Protein AF-A0A936UFZ7-F1 (afdb_monomer)

Secondary structure (DSSP, 8-state):
--HHHHHHHHHHHHHHHHHHHHHHHHHTTSS----SS-GGGHHHHHHHHHHHHHHHHHTT--HHHHHHHHHHHHHHHHHHHHHHHTHHHHHHHIIIIIHHHHHHHTHHHHHHHHHHHHHHHHHHHHHHHH-GGGGGGTS-HHHHHHHHHHHGGGSS-TT-----HHHHHHHHHHHHGGGS----------------S---

Nearest PDB structures (foldseek):
  3i2w-assembly1_B  TM=3.217E-01  e=2.040E-01  Drosophila melanogaster
  2v0o-assembly2_C  TM=3.393E-01  e=5.271E-01  Homo sapiens

Structure (mmCIF, N/CA/C/O backbone):
data_AF-A0A936UFZ7-F1
#
_entry.id   AF-A0A936UFZ7-F1
#
loop_
_atom_site.group_PDB
_atom_site.id
_atom_site.type_symbol
_atom_site.label_atom_id
_atom_site.label_alt_id
_atom_site.label_comp_id
_atom_site.label_asym_id
_atom_site.label_entity_id
_atom_site.label_seq_id
_atom_site.pdbx_PDB_ins_code
_atom_site.Cartn_x
_atom_site.Cartn_y
_atom_site.Cartn_z
_atom_site.occupancy
_atom_site.B_iso_or_equiv
_atom_site.auth_seq_id
_atom_site.auth_comp_id
_atom_site.auth_asym_id
_atom_site.auth_atom_id
_atom_site.pdbx_PDB_model_num
ATOM 1 N N . MET A 1 1 ? -31.857 -0.307 34.742 1.00 54.44 1 MET A N 1
ATOM 2 C CA . MET A 1 1 ? -31.674 -1.537 33.941 1.00 54.44 1 MET A CA 1
ATOM 3 C C . MET A 1 1 ? -31.090 -1.209 32.571 1.00 54.44 1 MET A C 1
ATOM 5 O O . MET A 1 1 ? -31.851 -1.054 31.628 1.00 54.44 1 MET A O 1
ATOM 9 N N . LYS A 1 2 ? -29.778 -0.996 32.426 1.00 72.50 2 LYS A N 1
ATOM 10 C CA . LYS A 1 2 ? -29.236 -0.643 31.095 1.00 72.50 2 LYS A CA 1
ATOM 11 C C . LYS A 1 2 ? -27.971 -1.411 30.720 1.00 72.50 2 LYS A C 1
ATOM 13 O O . LYS A 1 2 ? -27.871 -1.817 29.571 1.00 72.50 2 LYS A O 1
ATOM 18 N N . GLN A 1 3 ? -27.060 -1.654 31.665 1.00 82.19 3 GLN A N 1
ATOM 19 C CA . GLN A 1 3 ? -25.761 -2.249 31.341 1.00 82.19 3 GLN A CA 1
ATOM 20 C C . GLN A 1 3 ? -25.832 -3.762 31.066 1.00 82.19 3 GLN A C 1
ATOM 22 O O . GLN A 1 3 ? -25.451 -4.177 29.981 1.00 82.19 3 GLN A O 1
ATOM 27 N N . GLU A 1 4 ? -26.392 -4.576 31.967 1.00 85.69 4 GLU A N 1
ATOM 28 C CA . GLU A 1 4 ? -26.467 -6.041 31.767 1.00 85.69 4 GLU A CA 1
ATOM 29 C C . GLU A 1 4 ? -27.238 -6.427 30.497 1.00 85.69 4 GLU A C 1
ATOM 31 O O . GLU A 1 4 ? -26.838 -7.317 29.750 1.00 85.69 4 GLU A O 1
ATOM 36 N N . HIS A 1 5 ? -28.323 -5.708 30.196 1.00 88.94 5 HIS A N 1
ATOM 37 C CA . HIS A 1 5 ? -29.078 -5.919 28.963 1.00 88.94 5 HIS A CA 1
ATOM 38 C C . HIS A 1 5 ? -28.242 -5.580 27.718 1.00 88.94 5 HIS A C 1
ATOM 40 O O . HIS A 1 5 ? -28.238 -6.340 26.755 1.00 88.94 5 HIS A O 1
ATOM 46 N N . PHE A 1 6 ? -27.494 -4.473 27.752 1.00 88.56 6 PHE A N 1
ATOM 47 C CA . PHE A 1 6 ? -26.579 -4.084 26.677 1.00 88.56 6 PHE A CA 1
ATOM 48 C C . PHE A 1 6 ? -25.469 -5.121 26.461 1.00 88.56 6 PHE A C 1
ATOM 50 O O . PHE A 1 6 ? -25.173 -5.476 25.321 1.00 88.56 6 PHE A O 1
ATOM 57 N N . GLU A 1 7 ? -24.896 -5.645 27.545 1.00 90.25 7 GLU A N 1
ATOM 58 C CA . GLU A 1 7 ? -23.899 -6.715 27.490 1.00 90.25 7 GLU A CA 1
ATOM 59 C C . GLU A 1 7 ? -24.492 -7.987 26.886 1.00 90.25 7 GLU A C 1
ATOM 61 O O . GLU A 1 7 ? -23.926 -8.532 25.946 1.00 90.25 7 GLU A O 1
ATOM 66 N N . THR A 1 8 ? -25.675 -8.412 27.334 1.00 91.06 8 THR A N 1
ATOM 67 C CA . THR A 1 8 ? -26.332 -9.626 26.819 1.00 91.06 8 THR A CA 1
ATOM 68 C C . THR A 1 8 ? -26.632 -9.520 25.320 1.00 91.06 8 THR A C 1
ATOM 70 O O . THR A 1 8 ? -26.407 -10.469 24.570 1.00 91.06 8 THR A O 1
ATOM 73 N N . LEU A 1 9 ? -27.093 -8.351 24.859 1.00 91.50 9 LEU A N 1
ATOM 74 C CA . LEU A 1 9 ? -27.405 -8.105 23.448 1.00 91.50 9 LEU A CA 1
ATOM 75 C C . LEU A 1 9 ? -26.168 -8.119 22.539 1.00 91.50 9 LEU A C 1
ATOM 77 O O . LEU A 1 9 ? -26.261 -8.527 21.381 1.00 91.50 9 LEU A O 1
ATOM 81 N N . HIS A 1 10 ? -25.021 -7.641 23.026 1.00 92.12 10 HIS A N 1
ATOM 82 C CA . HIS A 1 10 ? -23.832 -7.438 22.195 1.00 92.12 10 HIS A CA 1
ATOM 83 C C . HIS A 1 10 ? -22.704 -8.446 22.438 1.00 92.12 10 HIS A C 1
ATOM 85 O O . HIS A 1 10 ? -21.833 -8.571 21.573 1.00 92.12 10 HIS A O 1
ATOM 91 N N . ALA A 1 11 ? -22.748 -9.230 23.518 1.00 89.81 11 ALA A N 1
ATOM 92 C CA . ALA A 1 11 ? -21.726 -10.218 23.870 1.00 89.81 11 ALA A CA 1
ATOM 93 C C . ALA A 1 11 ? -21.421 -11.195 22.726 1.00 89.81 11 ALA A C 1
ATOM 95 O O . ALA A 1 11 ? -20.255 -11.414 22.400 1.00 89.81 11 ALA A O 1
ATOM 96 N N . ALA A 1 12 ? -22.449 -11.714 22.045 1.00 90.75 12 ALA A N 1
ATOM 97 C CA . ALA A 1 12 ? -22.262 -12.619 20.909 1.00 90.75 12 ALA A CA 1
ATOM 98 C C . ALA A 1 12 ? -21.485 -11.956 19.753 1.00 90.75 12 ALA A C 1
ATOM 100 O O . ALA A 1 12 ? -20.643 -12.586 19.111 1.00 90.75 12 ALA A O 1
ATOM 101 N N . SER A 1 13 ? -21.731 -10.664 19.506 1.00 90.88 13 SER A N 1
ATOM 102 C CA . SER A 1 13 ? -21.034 -9.909 18.460 1.00 90.88 13 SER A CA 1
ATOM 103 C C . SER A 1 13 ? -19.571 -9.635 18.815 1.00 90.88 13 SER A C 1
ATOM 105 O O . SER A 1 13 ? -18.705 -9.753 17.946 1.00 90.88 13 SER A O 1
ATOM 107 N N . TRP A 1 14 ? -19.286 -9.339 20.088 1.00 93.94 14 TRP A N 1
ATOM 108 C CA . TRP A 1 14 ? -17.924 -9.149 20.590 1.00 93.94 14 TRP A CA 1
ATOM 109 C C . TRP A 1 14 ? -17.137 -10.452 20.519 1.00 93.94 14 TRP A C 1
ATOM 111 O O . TRP A 1 14 ? -16.042 -10.469 19.967 1.00 93.94 14 TRP A O 1
ATOM 121 N N . GLN A 1 15 ? -17.733 -11.561 20.957 1.00 91.62 15 GLN A N 1
ATOM 122 C CA . GLN A 1 15 ? -17.093 -12.872 20.934 1.00 91.62 15 GLN A CA 1
ATOM 123 C C . GLN A 1 15 ? -16.773 -13.337 19.506 1.00 91.62 15 GLN A C 1
ATOM 125 O O . GLN A 1 15 ? -15.674 -13.831 19.252 1.00 91.62 15 GLN A O 1
ATOM 130 N N . ALA A 1 16 ? -17.686 -13.135 18.548 1.00 90.44 16 ALA A N 1
ATOM 131 C CA . ALA A 1 16 ? -17.418 -13.430 17.139 1.00 90.44 16 ALA A CA 1
ATOM 132 C C . ALA A 1 16 ? -16.247 -12.593 16.592 1.00 90.44 16 ALA A C 1
ATOM 134 O O . ALA A 1 16 ? -15.407 -13.104 15.847 1.00 90.44 16 ALA A O 1
ATOM 135 N N . PHE A 1 17 ? -16.160 -11.315 16.978 1.00 92.19 17 PHE A N 1
ATOM 136 C CA . PHE A 1 17 ? -15.057 -10.438 16.588 1.00 92.19 17 PHE A CA 1
ATOM 137 C C . PHE A 1 17 ? -13.724 -10.869 17.215 1.00 92.19 17 PHE A C 1
ATOM 139 O O . PHE A 1 17 ? -12.725 -10.961 16.506 1.00 92.19 17 PHE A O 1
ATOM 146 N N . GLU A 1 18 ? -13.698 -11.221 18.503 1.00 91.62 18 GLU A N 1
ATOM 147 C CA . GLU A 1 18 ? -12.497 -11.752 19.163 1.00 91.62 18 GLU A CA 1
ATOM 148 C C . GLU A 1 18 ? -12.013 -13.056 18.525 1.00 91.62 18 GLU A C 1
ATOM 150 O O . GLU A 1 18 ? -10.817 -13.225 18.283 1.00 91.62 18 GLU A O 1
ATOM 155 N N . GLN A 1 19 ? -12.932 -13.968 18.195 1.00 90.00 19 GLN A N 1
ATOM 156 C CA . GLN A 1 19 ? -12.601 -15.209 17.492 1.00 90.00 19 GLN A CA 1
ATOM 157 C C . GLN A 1 19 ? -12.001 -14.930 16.111 1.00 90.00 19 GLN A C 1
ATOM 159 O O . GLN A 1 19 ? -11.022 -15.575 15.726 1.00 90.00 19 GLN A O 1
ATOM 164 N N . TYR A 1 20 ? -12.532 -13.942 15.385 1.00 89.75 20 TYR A N 1
ATOM 165 C CA . TYR A 1 20 ? -11.963 -13.511 14.111 1.00 89.75 20 TYR A CA 1
ATOM 166 C C . TYR A 1 20 ? -10.529 -12.998 14.289 1.00 89.75 20 TYR A C 1
ATOM 168 O O . TYR A 1 20 ? -9.621 -13.477 13.605 1.00 89.75 20 TYR A O 1
ATOM 176 N N . LEU A 1 21 ? -10.293 -12.103 15.253 1.00 88.12 21 LEU A N 1
ATOM 177 C CA . LEU A 1 21 ? -8.956 -11.579 15.554 1.00 88.12 21 LEU A CA 1
ATOM 178 C C . LEU A 1 21 ? -7.974 -12.690 15.966 1.00 88.12 21 LEU A C 1
ATOM 180 O O . LEU A 1 21 ? -6.827 -12.714 15.515 1.00 88.12 21 LEU A O 1
ATOM 184 N N . ALA A 1 22 ? -8.427 -13.655 16.770 1.00 86.81 22 ALA A N 1
ATOM 185 C CA . ALA A 1 22 ? -7.627 -14.811 17.162 1.00 86.81 22 ALA A CA 1
ATOM 186 C C . ALA A 1 22 ? -7.303 -15.728 15.968 1.00 86.81 22 ALA A C 1
ATOM 188 O O . ALA A 1 22 ? -6.203 -16.286 15.897 1.00 86.81 22 ALA A O 1
ATOM 189 N N . SER A 1 23 ? -8.236 -15.879 15.022 1.00 82.38 23 SER A N 1
ATOM 190 C CA . SER A 1 23 ? -8.027 -16.661 13.800 1.00 82.38 23 SER A CA 1
ATOM 191 C C . SER A 1 23 ? -7.008 -16.005 12.862 1.00 82.38 23 SER A C 1
ATOM 193 O O . SER A 1 23 ? -6.122 -16.706 12.375 1.00 82.38 23 SER A O 1
ATOM 195 N N . ASP A 1 24 ? -7.035 -14.676 12.699 1.00 77.94 24 ASP A N 1
ATOM 196 C CA . ASP A 1 24 ? -6.043 -13.922 11.913 1.00 77.94 24 ASP A CA 1
ATOM 197 C C . ASP A 1 24 ? -4.632 -14.061 12.510 1.00 77.94 24 ASP A C 1
ATOM 199 O O . ASP A 1 24 ? -3.666 -14.366 11.804 1.00 77.94 24 ASP A O 1
ATOM 203 N N . ALA A 1 25 ? -4.512 -13.954 13.838 1.00 72.56 25 ALA A N 1
ATOM 204 C CA . ALA A 1 25 ? -3.243 -14.152 14.533 1.00 72.56 25 ALA A CA 1
ATOM 205 C C . ALA A 1 25 ? -2.689 -15.587 14.377 1.00 72.56 25 ALA A C 1
ATOM 207 O O . ALA A 1 25 ? -1.469 -15.775 14.308 1.00 72.56 25 ALA A O 1
ATOM 208 N N . ARG A 1 26 ? -3.566 -16.604 14.309 1.00 63.75 26 ARG A N 1
ATOM 209 C CA . ARG A 1 26 ? -3.195 -18.026 14.147 1.00 63.75 26 ARG A CA 1
ATOM 210 C C . ARG A 1 26 ? -2.931 -18.437 12.702 1.00 63.75 26 ARG A C 1
ATOM 212 O O . ARG A 1 26 ? -2.027 -19.243 12.494 1.00 63.75 26 ARG A O 1
ATOM 219 N N . GLN A 1 27 ? -3.630 -17.869 11.716 1.00 60.03 27 GLN A N 1
ATOM 220 C CA . GLN A 1 27 ? -3.346 -18.097 10.289 1.00 60.03 27 GLN A CA 1
ATOM 221 C C . GLN A 1 27 ? -1.884 -17.777 9.938 1.00 60.03 27 GLN A C 1
ATOM 223 O O . GLN A 1 27 ? -1.309 -18.393 9.044 1.00 60.03 27 GLN A O 1
ATOM 228 N N . ARG A 1 28 ? -1.243 -16.884 10.705 1.00 58.03 28 ARG A N 1
ATOM 229 C CA . ARG A 1 28 ? 0.195 -16.589 10.623 1.00 58.03 28 ARG A CA 1
ATOM 230 C C . ARG A 1 28 ? 1.106 -17.784 10.949 1.00 58.03 28 ARG A C 1
ATOM 232 O O . ARG A 1 28 ? 2.251 -17.793 10.515 1.00 58.03 28 ARG A O 1
ATOM 239 N N . LYS A 1 29 ? 0.640 -18.754 11.743 1.00 59.88 29 LYS A N 1
ATOM 240 C CA . LYS A 1 29 ? 1.432 -19.903 12.223 1.00 59.88 29 LYS A CA 1
ATOM 241 C C . LYS A 1 29 ? 1.003 -21.234 11.609 1.00 59.88 29 LYS A C 1
ATOM 243 O O . LYS A 1 29 ? 1.852 -22.098 11.422 1.00 59.88 29 LYS A O 1
ATOM 248 N N . THR A 1 30 ? -0.275 -21.413 11.285 1.00 56.28 30 THR A N 1
ATOM 249 C CA . THR A 1 30 ? -0.790 -22.658 10.701 1.00 56.28 30 THR A CA 1
ATOM 250 C C . THR A 1 30 ? -1.899 -22.390 9.687 1.00 56.28 30 THR A C 1
ATOM 252 O O . THR A 1 30 ? -2.742 -21.505 9.837 1.00 56.28 30 THR A O 1
ATOM 255 N N . ARG A 1 31 ? -1.902 -23.181 8.613 1.00 54.16 31 ARG A N 1
ATOM 256 C CA . ARG A 1 31 ? -2.827 -23.051 7.486 1.00 54.16 31 ARG A CA 1
ATOM 257 C C . ARG A 1 31 ? -4.154 -23.744 7.814 1.00 54.16 31 ARG A C 1
ATOM 259 O O . ARG A 1 31 ? -4.341 -24.885 7.409 1.00 54.16 31 ARG A O 1
ATOM 266 N N . LYS A 1 32 ? -5.025 -23.034 8.547 1.00 58.16 32 LYS A N 1
ATOM 267 C CA . LYS A 1 32 ? -6.506 -23.144 8.659 1.00 58.16 32 LYS A CA 1
ATOM 268 C C . LYS A 1 32 ? -6.955 -22.969 10.112 1.00 58.16 32 LYS A C 1
ATOM 270 O O . LYS A 1 32 ? -6.657 -23.801 10.965 1.00 58.16 32 LYS A O 1
ATOM 275 N N . PRO A 1 33 ? -7.674 -21.873 10.378 1.00 57.94 33 PRO A N 1
ATOM 276 C CA . PRO A 1 33 ? -9.109 -21.997 10.651 1.00 57.94 33 PRO A CA 1
ATOM 277 C C . PRO A 1 33 ? -9.952 -21.145 9.691 1.00 57.94 33 PRO A C 1
ATOM 279 O O . PRO A 1 33 ? -9.483 -20.127 9.173 1.00 57.94 33 PRO A O 1
ATOM 282 N N . GLU A 1 34 ? -11.191 -21.577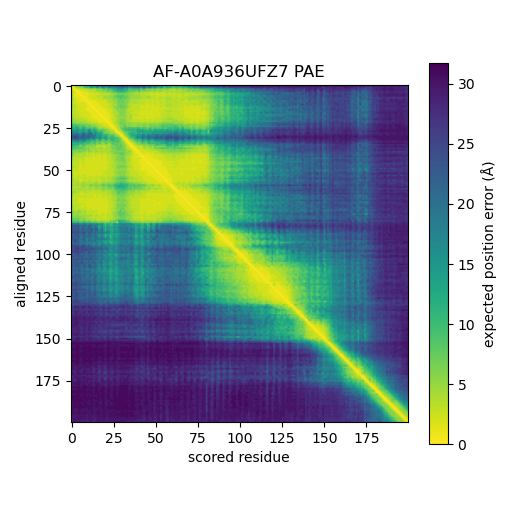 9.462 1.00 67.19 34 GLU A N 1
ATOM 283 C CA . GLU A 1 34 ? -12.216 -20.794 8.770 1.00 67.19 34 GLU A CA 1
ATOM 284 C C . GLU A 1 34 ? -12.676 -19.646 9.686 1.00 67.19 34 GLU A C 1
ATOM 286 O O . GLU A 1 34 ? -12.907 -19.881 10.877 1.00 67.19 34 GLU A O 1
ATOM 291 N N . PRO A 1 35 ? -12.723 -18.397 9.192 1.00 73.44 35 PRO A N 1
ATOM 292 C CA . PRO A 1 35 ? -13.111 -17.266 10.019 1.00 73.44 35 PRO A CA 1
ATOM 293 C C . PRO A 1 35 ? -14.610 -17.337 10.367 1.00 73.44 35 PRO A C 1
ATOM 295 O O . PRO A 1 35 ? -15.408 -17.773 9.540 1.00 73.44 35 PRO A O 1
ATOM 298 N N . PRO A 1 36 ? -15.021 -16.857 11.555 1.00 78.94 36 PRO A N 1
ATOM 299 C CA . PRO A 1 36 ? -16.417 -16.903 12.008 1.00 78.94 36 PRO A CA 1
ATOM 300 C C . PRO A 1 36 ? -17.373 -16.030 11.174 1.00 78.94 36 PRO A C 1
ATOM 302 O O . PRO A 1 36 ? -18.587 -16.172 11.281 1.00 78.94 36 PRO A O 1
ATOM 305 N N . PHE A 1 37 ? -16.843 -15.113 10.361 1.00 83.81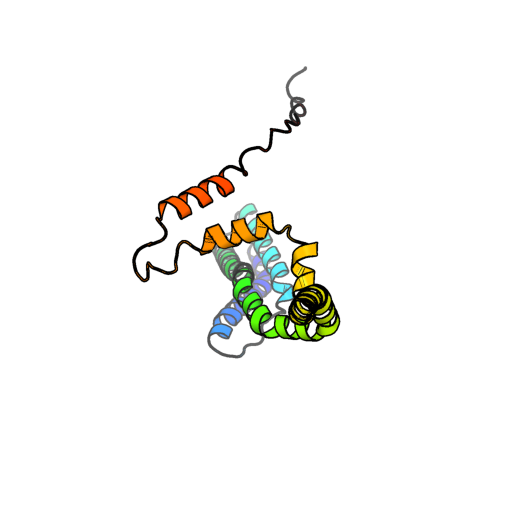 37 PHE A N 1
ATOM 306 C CA . PHE A 1 37 ? -17.594 -14.315 9.393 1.00 83.81 37 PHE A CA 1
ATOM 307 C C . PHE A 1 37 ? -16.697 -13.915 8.211 1.00 83.81 37 PHE A C 1
ATOM 309 O O . PHE A 1 37 ? -15.466 -13.980 8.288 1.00 83.81 37 PHE A O 1
ATOM 316 N N . ALA A 1 38 ? -17.309 -13.481 7.107 1.00 83.25 38 ALA A N 1
ATOM 317 C CA . ALA A 1 38 ? -16.591 -13.094 5.896 1.00 83.25 38 ALA A CA 1
ATOM 318 C C . ALA A 1 38 ? -15.726 -11.837 6.108 1.00 83.25 38 ALA A C 1
ATOM 320 O O . ALA A 1 38 ? -16.167 -10.857 6.707 1.00 83.25 38 ALA A O 1
ATOM 321 N N . ALA A 1 39 ? -14.522 -11.801 5.524 1.00 82.75 39 ALA A N 1
ATOM 322 C CA . ALA A 1 39 ? -13.603 -10.659 5.642 1.00 82.75 39 ALA A CA 1
ATOM 323 C C . ALA A 1 39 ? -14.211 -9.315 5.173 1.00 82.75 39 ALA A C 1
ATOM 325 O O . ALA A 1 39 ? -13.800 -8.253 5.637 1.00 82.75 39 ALA A O 1
ATOM 326 N N . ALA A 1 40 ? -15.214 -9.349 4.288 1.00 84.88 40 ALA A N 1
ATOM 327 C CA . ALA A 1 40 ? -15.942 -8.165 3.827 1.00 84.88 40 ALA A CA 1
ATOM 328 C C . ALA A 1 40 ? -16.822 -7.517 4.917 1.00 84.88 40 ALA A C 1
ATOM 330 O O . ALA A 1 40 ? -17.049 -6.309 4.880 1.00 84.88 40 ALA A O 1
ATOM 331 N N . GLU A 1 41 ? -17.288 -8.287 5.904 1.00 87.06 41 GLU A N 1
ATOM 332 C CA . GLU A 1 41 ? -18.117 -7.784 7.010 1.00 87.06 41 GLU A CA 1
ATOM 333 C C . GLU A 1 41 ? -17.289 -7.128 8.123 1.00 87.06 41 GLU A C 1
ATOM 335 O O . GLU A 1 41 ? -17.830 -6.407 8.967 1.00 87.06 41 GLU A O 1
ATOM 340 N N . PHE A 1 42 ? -15.970 -7.343 8.129 1.00 89.62 42 PHE A N 1
ATOM 341 C CA . PHE A 1 42 ? -15.076 -6.855 9.178 1.00 89.62 42 PHE A CA 1
ATOM 342 C C . PHE A 1 42 ? -15.176 -5.334 9.416 1.00 89.62 42 PHE A C 1
ATOM 344 O O . PHE A 1 42 ? -15.374 -4.936 10.568 1.00 89.62 42 PHE A O 1
ATOM 351 N N . PRO A 1 43 ? -15.137 -4.454 8.388 1.00 90.56 43 PRO A N 1
ATOM 352 C CA . PRO A 1 43 ? -15.225 -3.008 8.603 1.00 90.56 43 PRO A CA 1
ATOM 353 C C . PRO A 1 43 ? -16.579 -2.561 9.166 1.00 90.56 43 PRO A C 1
ATOM 355 O O . PRO A 1 43 ? -16.643 -1.579 9.903 1.00 90.56 43 PRO A O 1
ATOM 358 N N . GLN A 1 44 ? -17.667 -3.259 8.823 1.00 91.94 44 GLN A N 1
ATOM 359 C CA . GLN A 1 44 ? -19.004 -2.942 9.333 1.00 91.94 44 GLN A CA 1
ATOM 360 C C . GLN A 1 44 ? -19.106 -3.279 10.824 1.00 91.94 44 GLN A C 1
ATOM 362 O O . GLN A 1 44 ? -19.504 -2.429 11.620 1.00 91.94 44 GLN A O 1
ATOM 367 N N . ARG A 1 45 ? -18.661 -4.481 11.216 1.00 91.69 45 ARG A N 1
ATOM 368 C CA . ARG A 1 45 ? -18.636 -4.928 12.618 1.00 91.69 45 ARG A CA 1
ATOM 369 C C . ARG A 1 45 ? -17.712 -4.063 13.477 1.00 91.69 45 ARG A C 1
ATOM 371 O O . ARG A 1 45 ? -18.098 -3.665 14.570 1.00 91.69 45 ARG A O 1
ATOM 378 N N . TYR A 1 46 ? -16.545 -3.687 12.952 1.00 93.81 46 TYR A N 1
ATOM 379 C CA . TYR A 1 46 ? -15.626 -2.765 13.624 1.00 93.81 46 TYR A CA 1
ATOM 380 C C . TYR A 1 46 ? -16.282 -1.407 13.930 1.00 93.81 46 TYR A C 1
ATOM 382 O O . TYR A 1 46 ? -16.218 -0.930 15.062 1.00 93.81 46 TYR A O 1
ATOM 390 N N . ARG A 1 47 ? -16.986 -0.804 12.957 1.00 93.31 47 ARG A N 1
ATOM 391 C CA . ARG A 1 47 ? -17.714 0.461 13.175 1.00 93.31 47 ARG A CA 1
ATOM 392 C C . ARG A 1 47 ? -18.799 0.331 14.244 1.00 93.31 47 ARG A C 1
ATOM 394 O O . ARG A 1 47 ? -18.935 1.243 15.056 1.00 93.31 47 ARG A O 1
ATOM 401 N N . ALA A 1 48 ? -19.530 -0.784 14.271 1.00 94.00 48 ALA A N 1
ATOM 402 C CA . ALA A 1 48 ? -20.545 -1.039 15.293 1.00 94.00 48 ALA A CA 1
ATOM 403 C C . ALA A 1 48 ? -19.936 -1.088 16.708 1.00 94.00 48 ALA A C 1
ATOM 405 O O . ALA A 1 48 ? -20.485 -0.501 17.637 1.00 94.00 48 ALA A O 1
ATOM 406 N N . ILE A 1 49 ? -18.758 -1.697 16.867 1.00 93.88 49 ILE A N 1
ATOM 407 C CA . ILE A 1 49 ? -18.047 -1.747 18.154 1.00 93.88 49 ILE A CA 1
ATOM 408 C C . ILE A 1 49 ? -17.552 -0.353 18.568 1.00 93.88 49 ILE A C 1
ATOM 410 O O . ILE A 1 49 ? -17.674 0.024 19.733 1.00 93.88 49 ILE A O 1
ATOM 414 N N . CYS A 1 50 ? -17.057 0.463 17.629 1.00 94.31 50 CYS A N 1
ATOM 415 C CA . CYS A 1 50 ? -16.707 1.857 17.921 1.00 94.31 50 CYS A CA 1
ATOM 416 C C . CYS A 1 50 ? -17.925 2.674 18.386 1.00 94.31 50 CYS A C 1
ATOM 418 O O . CYS A 1 50 ? -17.810 3.464 19.322 1.00 94.31 50 CYS A O 1
ATOM 420 N N . GLN A 1 51 ? -19.093 2.463 17.770 1.00 95.06 51 GLN A N 1
ATOM 421 C CA . GLN A 1 51 ? -20.347 3.091 18.198 1.00 95.06 51 GLN A CA 1
ATOM 422 C C . GLN A 1 51 ? -20.749 2.633 19.606 1.00 95.06 51 GLN A C 1
ATOM 424 O O . GLN A 1 51 ? -21.100 3.460 20.442 1.00 95.06 51 GLN A O 1
ATOM 429 N N . GLN A 1 52 ? -20.639 1.337 19.904 1.00 93.88 52 GLN A N 1
ATOM 430 C CA . GLN A 1 52 ? -20.908 0.781 21.234 1.00 93.88 52 GLN A CA 1
ATOM 431 C C . GLN A 1 52 ? -19.960 1.332 22.304 1.00 93.88 52 GLN A C 1
ATOM 433 O O . GLN A 1 52 ? -20.408 1.635 23.406 1.00 93.88 52 GLN A O 1
ATOM 438 N N . LEU A 1 53 ? -18.675 1.518 21.985 1.00 94.69 53 LEU A N 1
ATOM 439 C CA . LEU A 1 53 ? -17.708 2.148 22.885 1.00 94.69 53 LEU A CA 1
ATOM 440 C C . LEU A 1 53 ? -18.072 3.611 23.169 1.00 94.69 53 LEU A C 1
ATOM 442 O O . LEU A 1 53 ? -18.000 4.045 24.317 1.00 94.69 53 LEU A O 1
ATOM 446 N N . ALA A 1 54 ? -18.474 4.366 22.142 1.00 94.12 54 ALA A N 1
ATOM 447 C CA . ALA A 1 54 ? -18.928 5.744 22.308 1.00 94.12 54 ALA A CA 1
ATOM 448 C C . ALA A 1 54 ? -20.187 5.815 23.189 1.00 94.12 54 ALA A C 1
ATOM 450 O O . ALA A 1 54 ? -20.223 6.599 24.132 1.00 94.12 54 ALA A O 1
ATOM 451 N N . LEU A 1 55 ? -21.166 4.935 22.950 1.00 93.12 55 LEU A N 1
ATOM 452 C CA . LEU A 1 55 ? -22.383 4.834 23.764 1.00 93.12 55 LEU A CA 1
ATOM 453 C C . LEU A 1 55 ? -22.101 4.412 25.212 1.00 93.12 55 LEU A C 1
ATOM 455 O O . LEU A 1 55 ? -22.757 4.905 26.125 1.00 93.12 55 LEU A O 1
ATOM 459 N N . ALA A 1 56 ? -21.150 3.501 25.432 1.00 91.69 56 ALA A N 1
ATOM 460 C CA . ALA A 1 56 ? -20.773 3.057 26.771 1.00 91.69 56 ALA A CA 1
ATOM 461 C C . ALA A 1 56 ? -20.085 4.167 27.578 1.00 91.69 56 ALA A C 1
ATOM 463 O O . ALA A 1 56 ? -20.296 4.255 28.785 1.00 91.69 56 ALA A O 1
ATOM 464 N N . ARG A 1 57 ? -19.298 5.021 26.909 1.00 91.81 57 ARG A N 1
ATOM 465 C CA . ARG A 1 57 ? -18.658 6.199 27.514 1.00 91.81 57 ARG A CA 1
ATOM 466 C C . ARG A 1 57 ? -19.659 7.310 27.816 1.00 91.81 57 ARG A C 1
ATOM 468 O O . ARG A 1 57 ? -19.640 7.834 28.914 1.00 91.81 57 ARG A O 1
ATOM 475 N N . ASP A 1 58 ? -20.547 7.625 26.876 1.00 92.75 58 ASP A N 1
ATOM 476 C CA . ASP A 1 58 ? -21.571 8.671 27.043 1.00 92.75 58 ASP A CA 1
ATOM 477 C C . ASP A 1 58 ? -22.555 8.365 28.186 1.00 92.75 58 ASP A C 1
ATOM 479 O O . ASP A 1 58 ? -23.088 9.259 28.834 1.00 92.75 58 ASP A O 1
ATOM 483 N N . ARG A 1 59 ? -22.789 7.076 28.458 1.00 90.31 59 ARG A N 1
ATOM 484 C CA . ARG A 1 59 ? -23.678 6.612 29.532 1.00 90.31 59 ARG A CA 1
ATOM 485 C C . ARG A 1 59 ? -22.967 6.286 30.844 1.00 90.31 59 ARG A C 1
ATOM 487 O O . ARG A 1 59 ? -23.627 5.735 31.725 1.00 90.31 59 ARG A O 1
ATOM 494 N N . ASP A 1 60 ? -21.665 6.560 30.943 1.00 88.44 60 ASP A N 1
ATOM 495 C CA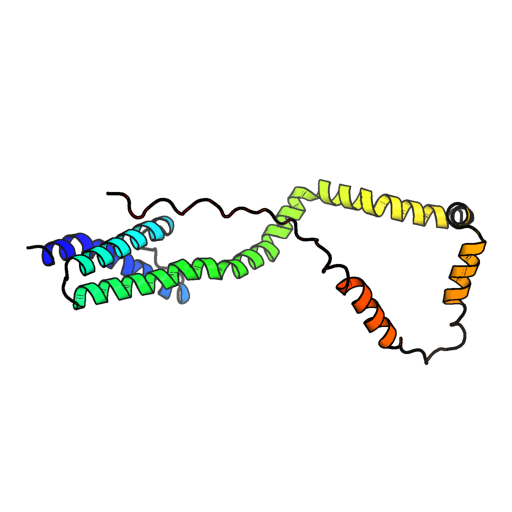 . ASP A 1 60 ? -20.822 6.241 32.103 1.00 88.44 60 ASP A CA 1
ATOM 496 C C . ASP A 1 60 ? -21.028 4.801 32.617 1.00 88.44 60 ASP A C 1
ATOM 498 O O . ASP A 1 60 ? -21.246 4.547 33.804 1.00 88.44 60 ASP A O 1
ATOM 502 N N . TYR A 1 61 ? -20.998 3.820 31.703 1.00 90.44 61 TYR A N 1
ATOM 503 C CA . TYR A 1 61 ? -20.998 2.406 32.092 1.00 90.44 61 TYR A CA 1
ATOM 504 C C . TYR A 1 61 ? -19.704 2.018 32.816 1.00 90.44 61 TYR A C 1
ATOM 506 O O . TYR A 1 61 ? -18.716 2.753 32.822 1.00 90.44 61 TYR A O 1
ATOM 514 N N . SER A 1 62 ? -19.701 0.828 33.426 1.00 90.81 62 SER A N 1
ATOM 515 C CA . SER A 1 62 ? -18.556 0.348 34.201 1.00 90.81 62 SER A CA 1
ATOM 516 C C . SER A 1 62 ? -17.223 0.450 33.445 1.00 90.81 62 SER A C 1
ATOM 518 O O . SER A 1 62 ? -17.108 0.143 32.252 1.00 90.81 62 SER A O 1
ATOM 520 N N . LEU A 1 63 ? -16.175 0.839 34.174 1.00 90.88 63 LEU A N 1
ATOM 521 C CA . LEU A 1 63 ? -14.836 1.009 33.613 1.00 90.88 63 LEU A CA 1
ATOM 522 C C . LEU A 1 63 ? -14.277 -0.305 33.033 1.00 90.88 63 LEU A C 1
ATOM 524 O O . LEU A 1 63 ? -13.523 -0.284 32.060 1.00 90.88 63 LEU A O 1
ATOM 528 N N . SER A 1 64 ? -14.666 -1.458 33.589 1.00 91.19 64 SER A N 1
ATOM 529 C CA . SER A 1 64 ? -14.289 -2.782 33.077 1.00 91.19 64 SER A CA 1
ATOM 530 C C . SER A 1 64 ? -14.839 -3.032 31.671 1.00 91.19 64 SER A C 1
ATOM 532 O O . SER A 1 64 ? -14.083 -3.471 30.799 1.00 91.19 64 SER A O 1
ATOM 534 N N . LEU A 1 65 ? -16.111 -2.699 31.429 1.00 91.00 65 LEU A N 1
ATOM 535 C CA . LEU A 1 65 ? -16.756 -2.834 30.124 1.00 91.00 65 LEU A CA 1
ATOM 536 C C . LEU A 1 65 ? -16.107 -1.905 29.092 1.00 91.00 65 LEU A C 1
ATOM 538 O O . LEU A 1 65 ? -15.715 -2.350 28.012 1.00 91.00 65 LEU A O 1
ATOM 542 N N . VAL A 1 66 ? -15.921 -0.629 29.443 1.00 93.19 66 VAL A N 1
ATOM 543 C CA . VAL A 1 66 ? -15.281 0.356 28.557 1.00 93.19 66 VAL A CA 1
ATOM 544 C C . VAL A 1 66 ? -13.868 -0.090 28.175 1.00 93.19 66 VAL A C 1
ATOM 546 O O . VAL A 1 66 ? -13.505 -0.038 27.000 1.00 93.19 66 VAL A O 1
ATOM 549 N N . ASN A 1 67 ? -13.082 -0.590 29.132 1.00 93.88 67 ASN A N 1
ATOM 550 C CA . ASN A 1 67 ? -11.736 -1.101 28.871 1.00 93.88 67 ASN A CA 1
ATOM 551 C C . ASN A 1 67 ? -11.734 -2.357 27.991 1.00 93.88 67 ASN A C 1
ATOM 553 O O . ASN A 1 67 ? -10.852 -2.508 27.144 1.00 93.88 67 ASN A O 1
ATOM 557 N N . HIS A 1 68 ? -12.706 -3.255 28.167 1.00 92.69 68 HIS A N 1
ATOM 558 C CA . HIS A 1 68 ? -12.853 -4.429 27.311 1.00 92.69 68 HIS A CA 1
ATOM 559 C C . HIS A 1 68 ? -13.122 -4.026 25.855 1.00 92.69 68 HIS A C 1
ATOM 561 O O . HIS A 1 68 ? -12.336 -4.396 24.980 1.00 92.69 68 HIS A O 1
ATOM 567 N N . LEU A 1 69 ? -14.134 -3.183 25.602 1.00 93.19 69 LEU A N 1
ATOM 568 C CA . LEU A 1 69 ? -14.421 -2.688 24.250 1.00 93.19 69 LEU A CA 1
ATOM 569 C C . LEU A 1 69 ? -13.242 -1.900 23.669 1.00 93.19 69 LEU A C 1
ATOM 571 O O . LEU A 1 69 ? -12.941 -2.026 22.486 1.00 93.19 69 LEU A O 1
ATOM 575 N N . HIS A 1 70 ? -12.541 -1.113 24.487 1.00 94.44 70 HIS A N 1
ATOM 576 C CA . HIS A 1 70 ? -11.384 -0.348 24.031 1.00 94.44 70 HIS A CA 1
ATOM 577 C C . HIS A 1 70 ? -10.250 -1.249 23.517 1.00 94.44 70 HIS A C 1
ATOM 579 O O . HIS A 1 70 ? -9.730 -1.008 22.428 1.00 94.44 70 HIS A O 1
ATOM 585 N N . ARG A 1 71 ? -9.916 -2.332 24.236 1.00 93.62 71 ARG A N 1
ATOM 586 C CA . ARG A 1 71 ? -8.924 -3.327 23.773 1.00 93.62 71 ARG A CA 1
ATOM 587 C C . ARG A 1 71 ? -9.359 -4.019 22.480 1.00 93.62 71 ARG A C 1
ATOM 589 O O . ARG A 1 71 ? -8.535 -4.288 21.604 1.00 93.62 71 ARG A O 1
ATOM 596 N N . LEU A 1 72 ? -10.652 -4.289 22.352 1.00 93.00 72 LEU A N 1
ATOM 597 C CA . LEU A 1 72 ? -11.240 -4.945 21.187 1.00 93.00 72 LEU A CA 1
ATOM 598 C C . LEU A 1 72 ? -11.182 -4.037 19.942 1.00 93.00 72 LEU A C 1
ATOM 600 O O . LEU A 1 72 ? -10.808 -4.481 18.859 1.00 93.00 72 LEU A O 1
ATOM 604 N N . VAL A 1 73 ? -11.432 -2.734 20.108 1.00 94.25 73 VAL A N 1
ATOM 605 C CA . VAL A 1 73 ? -11.229 -1.724 19.054 1.00 94.25 73 VAL A CA 1
ATOM 606 C C . VAL A 1 73 ? -9.752 -1.600 18.684 1.00 94.25 73 VAL A C 1
ATOM 608 O O . VAL A 1 73 ? -9.421 -1.603 17.501 1.00 94.25 73 VAL A O 1
ATOM 611 N N . GLN A 1 74 ? -8.854 -1.525 19.668 1.00 92.06 74 GLN A N 1
ATOM 612 C CA . GLN A 1 74 ? -7.422 -1.356 19.414 1.00 92.06 74 GLN A CA 1
ATOM 613 C C . GLN A 1 74 ? -6.833 -2.540 18.630 1.00 92.06 74 GLN A C 1
ATOM 615 O O . GLN A 1 74 ? -6.155 -2.344 17.627 1.00 92.06 74 GLN A O 1
ATOM 620 N N . SER A 1 75 ? -7.177 -3.770 19.015 1.00 89.38 75 SER A N 1
ATOM 621 C CA . SER A 1 75 ? -6.770 -4.973 18.274 1.00 89.38 75 SER A CA 1
ATOM 622 C C . SER A 1 75 ? -7.389 -5.057 16.871 1.00 89.38 75 SER A C 1
ATOM 624 O O . SER A 1 75 ? -6.733 -5.502 15.929 1.00 89.38 75 SER A O 1
ATOM 626 N N . GLY A 1 76 ? -8.625 -4.578 16.690 1.00 89.88 76 GLY A N 1
ATOM 627 C CA . GLY A 1 76 ? -9.244 -4.442 15.370 1.00 89.88 76 GLY A CA 1
ATOM 628 C C . GLY A 1 76 ? -8.564 -3.401 14.473 1.00 89.88 76 GLY A C 1
ATOM 629 O O . GLY A 1 76 ? -8.456 -3.614 13.262 1.00 89.88 76 GLY A O 1
ATOM 630 N N . HIS A 1 77 ? -8.073 -2.304 15.054 1.00 88.88 77 HIS A N 1
ATOM 631 C CA . HIS A 1 77 ? -7.373 -1.239 14.337 1.00 88.88 77 HIS A CA 1
ATOM 632 C C . HIS A 1 77 ? -6.087 -1.749 13.684 1.00 88.88 77 HIS A C 1
ATOM 634 O O . HIS A 1 77 ? -5.874 -1.513 12.493 1.00 88.88 77 HIS A O 1
ATOM 640 N N . ASP A 1 78 ? -5.290 -2.517 14.431 1.00 84.62 78 ASP A N 1
ATOM 641 C CA . ASP A 1 78 ? -4.060 -3.123 13.921 1.00 84.62 78 ASP A CA 1
ATOM 642 C C . ASP A 1 78 ? -4.343 -4.003 12.698 1.00 84.62 78 ASP A C 1
ATOM 644 O O . ASP A 1 78 ? -3.638 -3.920 11.697 1.00 84.62 78 ASP A O 1
ATOM 648 N N . VAL A 1 79 ? -5.410 -4.807 12.724 1.00 84.44 79 VAL A N 1
ATOM 649 C CA . VAL A 1 79 ? -5.800 -5.659 11.587 1.00 84.44 79 VAL A CA 1
ATOM 650 C C . VAL A 1 79 ? -6.271 -4.827 10.388 1.00 84.44 79 VAL A C 1
ATOM 652 O O . VAL A 1 79 ? -5.862 -5.102 9.255 1.00 84.44 79 VAL A O 1
ATOM 655 N N . LEU A 1 80 ? -7.088 -3.792 10.619 1.00 83.69 80 LEU A N 1
ATOM 656 C CA . LEU A 1 80 ? -7.624 -2.936 9.556 1.00 83.69 80 LEU A CA 1
ATOM 657 C C . LEU A 1 80 ? -6.512 -2.166 8.831 1.00 83.69 80 LEU A C 1
ATOM 659 O O . LEU A 1 80 ? -6.474 -2.140 7.600 1.00 83.69 80 LEU A O 1
ATOM 663 N N . TYR A 1 81 ? -5.584 -1.579 9.587 1.00 75.88 81 TYR A N 1
ATOM 664 C CA . TYR A 1 81 ? -4.488 -0.787 9.031 1.00 75.88 81 TYR A CA 1
ATOM 665 C C . TYR A 1 81 ? -3.329 -1.649 8.518 1.00 75.88 81 TYR A C 1
ATOM 667 O O . TYR A 1 81 ? -2.666 -1.277 7.545 1.00 75.88 81 TYR A O 1
ATOM 675 N N . ARG A 1 82 ? -3.133 -2.868 9.040 1.00 68.50 82 ARG A N 1
ATOM 676 C CA . ARG A 1 82 ? -2.175 -3.827 8.458 1.00 68.50 82 ARG A CA 1
ATOM 677 C C . ARG A 1 82 ? -2.540 -4.216 7.023 1.00 68.50 82 ARG A C 1
ATOM 679 O O . ARG A 1 82 ? -1.644 -4.485 6.224 1.00 68.50 82 ARG A O 1
ATOM 686 N N . ALA A 1 83 ? -3.822 -4.194 6.645 1.00 60.09 83 ALA A N 1
ATOM 687 C CA . ALA A 1 83 ? -4.236 -4.444 5.262 1.00 60.09 83 ALA A CA 1
ATOM 688 C C . ALA A 1 83 ? -3.677 -3.404 4.266 1.00 60.09 83 ALA A C 1
ATOM 690 O O . ALA A 1 83 ? -3.423 -3.755 3.109 1.00 60.09 83 ALA A O 1
ATOM 691 N N . GLN A 1 84 ? -3.428 -2.163 4.710 1.00 56.56 84 GLN A N 1
ATOM 692 C CA . GLN A 1 84 ? -2.769 -1.127 3.903 1.00 56.56 84 GLN A CA 1
ATOM 693 C C . GLN A 1 84 ? -1.250 -1.335 3.815 1.00 56.56 84 GLN A C 1
ATOM 695 O O . GLN A 1 84 ? -0.672 -1.114 2.752 1.00 56.56 84 GLN A O 1
ATOM 700 N N . ALA A 1 85 ? -0.612 -1.880 4.857 1.00 57.84 85 ALA A N 1
ATOM 701 C CA . ALA A 1 85 ? 0.808 -2.257 4.818 1.00 57.84 85 ALA A CA 1
ATOM 702 C C . ALA A 1 85 ? 1.112 -3.388 3.807 1.00 57.84 85 ALA A C 1
ATOM 704 O O . ALA A 1 85 ? 2.252 -3.579 3.388 1.00 57.84 85 ALA A O 1
ATOM 705 N N . GLY A 1 86 ? 0.085 -4.113 3.349 1.00 61.78 86 GLY A N 1
ATOM 706 C CA . GLY A 1 86 ? 0.192 -5.115 2.289 1.00 61.78 86 GLY A CA 1
ATOM 707 C C . GLY A 1 86 ? 0.331 -4.550 0.871 1.00 61.78 86 GLY A C 1
ATOM 708 O O . GLY A 1 86 ? 0.506 -5.345 -0.052 1.00 61.78 86 GLY A O 1
ATOM 709 N N . PHE A 1 87 ? 0.254 -3.228 0.661 1.00 64.94 87 PHE A N 1
ATOM 710 C CA . PHE A 1 87 ? 0.375 -2.636 -0.678 1.00 64.94 87 PHE A CA 1
ATOM 711 C C . PHE A 1 87 ? 1.716 -2.981 -1.337 1.00 64.94 87 PHE A C 1
ATOM 713 O O . PHE A 1 87 ? 1.718 -3.403 -2.487 1.00 64.94 87 PHE A O 1
ATOM 720 N N . GLY A 1 88 ? 2.831 -2.927 -0.598 1.00 69.50 88 GLY A N 1
ATOM 721 C CA . GLY A 1 88 ? 4.154 -3.289 -1.122 1.00 69.50 88 GLY A CA 1
ATOM 722 C C . GLY A 1 88 ? 4.247 -4.753 -1.564 1.00 69.50 88 GLY A C 1
ATOM 723 O O . GLY A 1 88 ? 4.696 -5.041 -2.668 1.00 69.50 88 GLY A O 1
ATOM 724 N N . ALA A 1 89 ? 3.733 -5.688 -0.759 1.00 71.56 89 ALA A N 1
ATOM 725 C CA . ALA A 1 89 ? 3.704 -7.107 -1.119 1.00 71.56 89 ALA A CA 1
ATOM 726 C C . ALA A 1 89 ? 2.768 -7.388 -2.309 1.00 71.56 89 ALA A C 1
ATOM 728 O O . ALA A 1 89 ? 3.070 -8.220 -3.163 1.00 71.56 89 ALA A O 1
ATOM 729 N N . ARG A 1 90 ? 1.634 -6.681 -2.393 1.00 71.06 90 ARG A N 1
ATOM 730 C CA . ARG A 1 90 ? 0.672 -6.802 -3.497 1.00 71.06 90 ARG A CA 1
ATOM 731 C C . ARG A 1 90 ? 1.234 -6.204 -4.793 1.00 71.06 90 ARG A C 1
ATOM 733 O O . ARG A 1 90 ? 1.085 -6.825 -5.840 1.00 71.06 90 ARG A O 1
ATOM 740 N N . ALA A 1 91 ? 1.927 -5.070 -4.702 1.00 76.31 91 ALA A N 1
ATOM 741 C CA . ALA A 1 91 ? 2.635 -4.421 -5.801 1.00 76.31 91 ALA A CA 1
ATOM 742 C C . ALA A 1 91 ? 3.808 -5.273 -6.294 1.00 76.31 91 ALA A C 1
ATOM 744 O O . ALA A 1 91 ? 3.933 -5.473 -7.494 1.00 76.31 91 ALA A O 1
ATOM 745 N N . LEU A 1 92 ? 4.602 -5.862 -5.393 1.00 77.62 92 LEU A N 1
ATOM 746 C CA . LEU A 1 92 ? 5.679 -6.784 -5.760 1.00 77.62 92 LEU A CA 1
ATOM 747 C C . LEU A 1 92 ? 5.125 -8.025 -6.467 1.00 77.62 92 LEU A C 1
ATOM 749 O O . LEU A 1 92 ? 5.637 -8.431 -7.504 1.00 77.62 92 LEU A O 1
ATOM 753 N N . ARG A 1 93 ? 4.033 -8.597 -5.949 1.00 79.50 93 ARG A N 1
ATOM 754 C CA . ARG A 1 93 ? 3.365 -9.742 -6.578 1.00 79.50 93 ARG A CA 1
ATOM 755 C C . ARG A 1 93 ? 2.777 -9.380 -7.943 1.00 79.50 93 ARG A C 1
ATOM 757 O O . ARG A 1 93 ? 2.813 -10.199 -8.856 1.00 79.50 93 ARG A O 1
ATOM 764 N N . TYR A 1 94 ? 2.254 -8.166 -8.104 1.00 80.50 94 TYR A N 1
ATOM 765 C CA . TYR A 1 94 ? 1.808 -7.662 -9.401 1.00 80.50 94 TYR A CA 1
ATOM 766 C C . TYR A 1 94 ? 2.991 -7.434 -10.350 1.00 80.50 94 TYR A C 1
ATOM 768 O O . TYR A 1 94 ? 2.933 -7.889 -11.483 1.00 80.50 94 TYR A O 1
ATOM 776 N N . ALA A 1 95 ? 4.096 -6.847 -9.891 1.00 80.25 95 ALA A N 1
ATOM 777 C CA . ALA A 1 95 ? 5.295 -6.638 -10.698 1.00 80.25 95 ALA A CA 1
ATOM 778 C C . ALA A 1 95 ? 5.901 -7.961 -11.195 1.00 80.25 95 ALA A C 1
ATOM 780 O O . ALA A 1 95 ? 6.316 -8.051 -12.347 1.00 80.25 95 ALA A O 1
ATOM 781 N N . THR A 1 96 ? 5.907 -9.011 -10.366 1.00 78.81 96 THR A N 1
ATOM 782 C CA . THR A 1 96 ? 6.467 -10.314 -10.758 1.00 78.81 96 THR A CA 1
ATOM 783 C C . THR A 1 96 ? 5.516 -11.183 -11.580 1.00 78.81 96 THR A C 1
ATOM 785 O O . THR A 1 96 ? 5.991 -11.986 -12.380 1.00 78.81 96 THR A O 1
ATOM 788 N N . SER A 1 97 ? 4.193 -11.052 -11.421 1.00 75.75 97 SER A N 1
ATOM 789 C CA . SER A 1 97 ? 3.225 -11.948 -12.083 1.00 75.75 97 SER A CA 1
ATOM 790 C C . SER A 1 97 ? 2.194 -11.245 -12.970 1.00 75.75 97 SER A C 1
ATOM 792 O O . SER A 1 97 ? 1.969 -11.677 -14.099 1.00 75.75 97 SER A O 1
ATOM 794 N N . GLY A 1 98 ? 1.601 -10.146 -12.504 1.00 75.75 98 GLY A N 1
ATOM 795 C CA . GLY A 1 98 ? 0.564 -9.410 -13.234 1.00 75.75 98 GLY A CA 1
ATOM 796 C C . GLY A 1 98 ? 1.119 -8.587 -14.395 1.00 75.75 98 GLY A C 1
ATOM 797 O O . GLY A 1 98 ? 0.590 -8.642 -15.500 1.00 75.75 98 GLY A O 1
ATOM 798 N N . PHE A 1 99 ? 2.253 -7.916 -14.191 1.00 76.12 99 PHE A N 1
ATOM 799 C CA . PHE A 1 99 ? 2.901 -7.086 -15.204 1.00 76.12 99 PHE A CA 1
ATOM 800 C C . PHE A 1 99 ? 3.275 -7.894 -16.452 1.00 76.12 99 PHE A C 1
ATOM 802 O O . PHE A 1 99 ? 2.964 -7.500 -17.574 1.00 76.12 99 PHE A O 1
ATOM 809 N N . ALA A 1 100 ? 3.871 -9.077 -16.273 1.00 75.81 100 ALA A N 1
ATOM 810 C CA . ALA A 1 100 ? 4.219 -9.951 -17.390 1.00 75.81 100 ALA A CA 1
ATOM 811 C C . ALA A 1 100 ? 2.978 -10.429 -18.166 1.00 75.81 100 ALA A C 1
ATOM 813 O O . ALA A 1 100 ? 3.037 -10.586 -19.386 1.00 75.81 100 ALA A O 1
ATOM 814 N N . GLN A 1 101 ? 1.855 -10.655 -17.481 1.00 80.69 101 GLN A N 1
ATOM 815 C CA . GLN A 1 101 ? 0.599 -11.060 -18.110 1.00 80.69 101 GLN A CA 1
ATOM 816 C C . GLN A 1 101 ? -0.034 -9.909 -18.905 1.00 80.69 101 GLN A C 1
ATOM 818 O O . GLN A 1 101 ? -0.456 -10.118 -20.044 1.00 80.69 101 GLN A O 1
ATOM 823 N N . ASP A 1 102 ? -0.016 -8.692 -18.363 1.00 80.56 102 ASP A N 1
ATOM 824 C CA .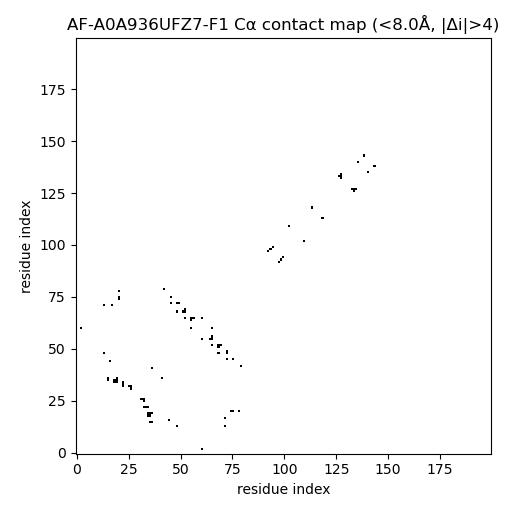 ASP A 1 102 ? -0.559 -7.498 -19.020 1.00 80.56 102 ASP A CA 1
ATOM 825 C C . ASP A 1 102 ? 0.279 -7.065 -20.230 1.00 80.56 102 ASP A C 1
ATOM 827 O O . ASP A 1 102 ? -0.271 -6.745 -21.290 1.00 80.56 102 ASP A O 1
ATOM 831 N N . VAL A 1 103 ? 1.608 -7.167 -20.131 1.00 81.38 103 VAL A N 1
ATOM 832 C CA . VAL A 1 103 ? 2.523 -6.998 -21.271 1.00 81.38 103 VAL A CA 1
ATOM 833 C C . VAL A 1 103 ? 2.222 -8.037 -22.350 1.00 81.38 103 VAL A C 1
ATOM 835 O O . VAL A 1 103 ? 2.182 -7.708 -23.536 1.00 81.38 103 VAL A O 1
ATOM 838 N N . ARG A 1 104 ? 1.957 -9.296 -21.967 1.00 81.38 104 ARG A N 1
ATOM 839 C CA . ARG A 1 104 ? 1.626 -10.355 -22.931 1.00 81.38 104 ARG A CA 1
ATOM 840 C C . ARG A 1 104 ? 0.271 -10.154 -23.607 1.00 81.38 104 ARG A C 1
ATOM 842 O O . ARG A 1 104 ? 0.119 -10.574 -24.752 1.00 81.38 104 ARG A O 1
ATOM 849 N N . ARG A 1 105 ? -0.681 -9.520 -22.926 1.00 86.38 105 ARG A N 1
ATOM 850 C CA . ARG A 1 105 ? -2.011 -9.217 -23.463 1.00 86.38 105 ARG A CA 1
ATOM 851 C C . ARG A 1 105 ? -1.980 -8.084 -24.489 1.00 86.38 105 ARG A C 1
ATOM 853 O O . ARG A 1 105 ? -2.714 -8.143 -25.467 1.00 86.38 105 ARG A O 1
ATOM 860 N N . ASN A 1 106 ? -1.098 -7.100 -24.308 1.00 86.19 106 ASN A N 1
ATOM 861 C CA . ASN A 1 106 ? -1.009 -5.908 -25.160 1.00 86.19 106 ASN A CA 1
ATOM 862 C C . ASN A 1 106 ? 0.237 -5.875 -26.063 1.00 86.19 106 ASN A C 1
ATOM 864 O O . ASN A 1 106 ? 0.663 -4.805 -26.498 1.00 86.19 106 ASN A O 1
ATOM 868 N N . LYS A 1 107 ? 0.818 -7.040 -26.387 1.00 85.56 107 LYS A N 1
ATOM 869 C CA . LYS A 1 107 ? 2.049 -7.135 -27.197 1.00 85.56 107 LYS A CA 1
ATOM 870 C C . LYS A 1 107 ? 1.973 -6.390 -28.526 1.00 85.56 107 LYS A C 1
ATOM 872 O O . LYS A 1 107 ? 2.984 -5.843 -28.943 1.00 85.56 107 LYS A O 1
ATOM 877 N N . GLY A 1 108 ? 0.808 -6.371 -29.178 1.00 89.50 108 GLY A N 1
ATOM 878 C CA . GLY A 1 108 ? 0.629 -5.703 -30.471 1.00 89.50 108 GLY A CA 1
ATOM 879 C C . GLY A 1 108 ? 0.931 -4.206 -30.403 1.00 89.50 108 GLY A C 1
ATOM 880 O O . GLY A 1 108 ? 1.715 -3.705 -31.199 1.00 89.50 108 GLY A O 1
ATOM 881 N N . TRP A 1 109 ? 0.392 -3.511 -29.399 1.00 90.31 109 TRP A N 1
ATOM 882 C CA . TRP A 1 109 ? 0.629 -2.078 -29.197 1.00 90.31 109 TRP A CA 1
ATOM 883 C C . TRP A 1 109 ? 2.063 -1.778 -28.771 1.00 90.31 109 TRP A C 1
ATOM 885 O O . TRP A 1 109 ? 2.652 -0.805 -29.229 1.00 90.31 109 TRP A O 1
ATOM 895 N N . ILE A 1 110 ? 2.647 -2.644 -27.940 1.00 87.69 110 ILE A N 1
ATOM 896 C CA . ILE A 1 110 ? 4.044 -2.516 -27.508 1.00 87.69 110 ILE A CA 1
ATOM 897 C C . ILE A 1 110 ? 4.992 -2.696 -28.701 1.00 87.69 110 ILE A C 1
ATOM 899 O O . ILE A 1 110 ? 5.913 -1.903 -28.873 1.00 87.69 110 ILE A O 1
ATOM 903 N N . LEU A 1 111 ? 4.749 -3.696 -29.556 1.00 89.25 111 LEU A N 1
ATOM 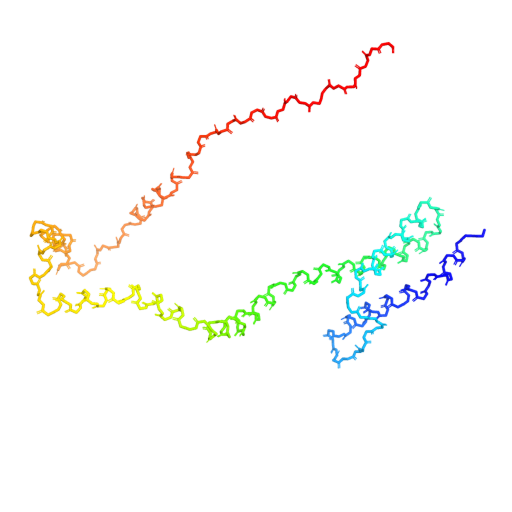904 C CA . LEU A 1 111 ? 5.521 -3.916 -30.781 1.00 89.25 111 LEU A CA 1
ATOM 905 C C . LEU A 1 111 ? 5.325 -2.788 -31.791 1.00 89.25 111 LEU A C 1
ATOM 907 O O . LEU A 1 111 ? 6.301 -2.360 -32.391 1.00 89.25 111 LEU A O 1
ATOM 911 N N . ALA A 1 112 ? 4.102 -2.285 -31.955 1.00 92.12 112 ALA A N 1
ATOM 912 C CA . ALA A 1 112 ? 3.829 -1.146 -32.823 1.00 92.12 112 ALA A CA 1
ATOM 913 C C . ALA A 1 112 ? 4.580 0.109 -32.357 1.00 92.12 112 ALA A C 1
ATOM 915 O O . ALA A 1 112 ? 5.243 0.752 -33.164 1.00 92.12 112 ALA A O 1
ATOM 916 N N . ALA A 1 113 ? 4.547 0.423 -31.058 1.00 90.50 113 ALA A N 1
ATOM 917 C CA . ALA A 1 113 ? 5.301 1.541 -30.495 1.00 90.50 113 ALA A CA 1
ATOM 918 C C . ALA A 1 113 ? 6.819 1.341 -30.644 1.00 90.50 113 ALA A C 1
ATOM 920 O O . ALA A 1 113 ? 7.521 2.257 -31.066 1.00 90.50 113 A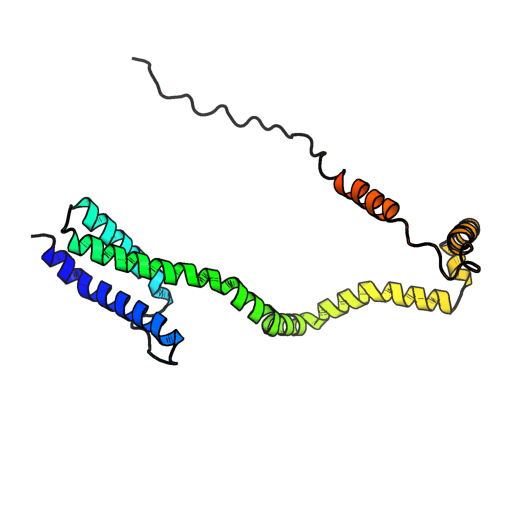LA A O 1
ATOM 921 N N . ALA A 1 114 ? 7.323 0.133 -30.367 1.00 91.44 114 ALA A N 1
ATOM 922 C CA . ALA A 1 114 ? 8.732 -0.198 -30.557 1.00 91.44 114 ALA A CA 1
ATOM 923 C C . ALA A 1 114 ? 9.149 -0.055 -32.028 1.00 91.44 114 ALA A C 1
ATOM 925 O O . ALA A 1 114 ? 10.171 0.554 -32.319 1.00 91.44 114 ALA A O 1
ATOM 926 N N . PHE A 1 115 ? 8.348 -0.554 -32.967 1.00 94.81 115 PHE A N 1
ATOM 927 C CA . PHE A 1 115 ? 8.637 -0.442 -34.392 1.00 94.81 115 PHE A CA 1
ATOM 928 C C . PHE A 1 115 ? 8.557 1.005 -34.881 1.00 94.81 115 PHE A C 1
ATOM 930 O O . PHE A 1 115 ? 9.394 1.426 -35.667 1.00 94.81 115 PHE A O 1
ATOM 937 N N . LEU A 1 116 ? 7.605 1.797 -34.391 1.00 93.81 116 LEU A N 1
ATOM 938 C CA . LEU A 1 116 ? 7.487 3.202 -34.773 1.00 93.81 116 LEU A CA 1
ATOM 939 C C . LEU A 1 116 ? 8.645 4.049 -34.225 1.00 93.81 116 LEU A C 1
ATOM 941 O O . LEU A 1 116 ? 9.080 4.989 -34.882 1.00 93.81 116 LEU A O 1
ATOM 945 N N . MET A 1 117 ? 9.168 3.700 -33.048 1.00 92.00 117 MET A N 1
ATOM 946 C CA . MET A 1 117 ? 10.296 4.393 -32.425 1.00 92.00 117 MET A CA 1
ATOM 947 C C . MET A 1 117 ? 11.648 3.951 -33.004 1.00 92.00 117 MET A C 1
ATOM 949 O O . MET A 1 117 ? 12.473 4.787 -33.364 1.00 92.00 117 MET A O 1
ATOM 953 N N . PHE A 1 118 ? 11.885 2.643 -33.120 1.00 91.56 118 PHE A N 1
ATOM 954 C CA . PHE A 1 118 ? 13.162 2.095 -33.592 1.00 91.56 118 PHE A CA 1
ATOM 955 C C . PHE A 1 118 ? 13.235 1.937 -35.111 1.00 91.56 118 PHE A C 1
ATOM 957 O O . PHE A 1 118 ? 14.330 1.935 -35.664 1.00 91.56 118 PHE A O 1
ATOM 964 N N . GLY A 1 119 ? 12.102 1.829 -35.801 1.00 94.62 119 GLY A N 1
ATOM 965 C CA . GLY A 1 119 ? 12.038 1.665 -37.253 1.00 94.62 119 GLY A CA 1
ATOM 966 C C . GLY A 1 119 ? 12.754 2.786 -38.004 1.00 94.62 119 GLY A C 1
ATOM 967 O O . GLY A 1 119 ? 13.661 2.479 -38.776 1.00 94.62 119 GLY A O 1
ATOM 968 N N . PRO A 1 120 ? 12.445 4.072 -37.747 1.00 90.31 120 PRO A N 1
ATOM 969 C CA . PRO A 1 120 ? 13.146 5.189 -38.378 1.00 90.31 120 PRO A CA 1
ATOM 970 C C . PRO A 1 120 ? 14.638 5.228 -38.035 1.00 90.31 120 PRO A C 1
ATOM 972 O O . PRO A 1 120 ? 15.459 5.500 -38.905 1.00 90.31 120 PRO A O 1
ATOM 975 N N . ALA A 1 121 ? 15.008 4.906 -36.791 1.00 87.69 121 ALA A N 1
ATOM 976 C CA . ALA A 1 121 ? 16.406 4.885 -36.364 1.00 87.69 121 ALA A CA 1
ATOM 977 C C . ALA A 1 121 ? 17.215 3.798 -37.094 1.00 87.69 121 ALA A C 1
ATOM 979 O O . ALA A 1 121 ? 18.305 4.064 -37.597 1.00 87.69 121 ALA A O 1
ATOM 980 N N . ILE A 1 122 ? 16.664 2.585 -37.202 1.00 91.62 122 ILE A N 1
ATOM 981 C CA . ILE A 1 122 ? 17.285 1.473 -37.934 1.00 91.62 122 ILE A CA 1
ATOM 982 C C . ILE A 1 122 ? 17.326 1.784 -39.432 1.00 91.62 122 ILE A C 1
ATOM 984 O O . ILE A 1 122 ? 18.354 1.565 -40.070 1.00 91.62 122 ILE A O 1
ATOM 988 N N . ALA A 1 123 ? 16.246 2.337 -39.988 1.00 89.12 123 ALA A N 1
ATOM 989 C CA . ALA A 1 123 ? 16.188 2.740 -41.388 1.00 89.12 123 ALA A CA 1
ATOM 990 C C . ALA A 1 123 ? 17.266 3.781 -41.716 1.00 89.12 123 ALA A C 1
ATOM 992 O O . ALA A 1 123 ? 17.995 3.610 -42.690 1.00 89.12 123 ALA A O 1
ATOM 993 N N . MET A 1 124 ? 17.432 4.801 -40.867 1.00 81.38 124 MET A N 1
ATOM 994 C CA . MET A 1 124 ? 18.473 5.814 -41.040 1.00 81.38 124 MET A CA 1
ATOM 995 C C . MET A 1 124 ? 19.877 5.214 -40.897 1.00 81.38 124 MET A C 1
ATOM 997 O O . MET A 1 124 ? 20.757 5.504 -41.703 1.00 81.38 124 MET A O 1
ATOM 1001 N N . MET A 1 125 ? 20.088 4.320 -39.925 1.00 84.06 125 MET A N 1
ATOM 1002 C CA . MET A 1 125 ? 21.372 3.635 -39.755 1.00 84.06 125 MET A CA 1
ATOM 1003 C C . MET A 1 125 ? 21.754 2.799 -40.985 1.00 84.06 125 MET A C 1
ATOM 1005 O O . MET A 1 125 ? 22.918 2.791 -41.384 1.00 84.06 125 MET A O 1
ATOM 1009 N N . LEU A 1 126 ? 20.795 2.097 -41.592 1.00 87.69 126 LEU A N 1
ATOM 1010 C CA . LEU A 1 126 ? 21.026 1.320 -42.811 1.00 87.69 126 LEU A CA 1
ATOM 1011 C C . LEU A 1 126 ? 21.231 2.223 -44.033 1.00 87.69 126 LEU A C 1
ATOM 1013 O O . LEU A 1 126 ? 22.126 1.956 -44.833 1.00 87.69 126 LEU A O 1
ATOM 1017 N N . ALA A 1 127 ? 20.464 3.310 -44.148 1.00 83.88 127 ALA A N 1
ATOM 1018 C CA . ALA A 1 127 ? 20.590 4.282 -45.230 1.00 83.88 127 ALA A CA 1
ATOM 1019 C C . ALA A 1 127 ? 21.980 4.939 -45.254 1.00 83.88 127 ALA A C 1
ATOM 1021 O O . ALA A 1 127 ? 22.629 4.948 -46.297 1.00 83.88 127 ALA A O 1
ATOM 1022 N N . VAL A 1 128 ? 22.484 5.387 -44.097 1.00 81.62 128 VAL A N 1
ATOM 1023 C CA . VAL A 1 128 ? 23.837 5.961 -43.973 1.00 81.62 128 VAL A CA 1
ATOM 1024 C C . VAL A 1 128 ? 24.920 4.930 -44.303 1.00 81.62 128 VAL A C 1
ATOM 1026 O O . VAL A 1 128 ? 25.940 5.275 -44.893 1.00 81.62 128 VAL A O 1
ATOM 1029 N N . ARG A 1 129 ? 24.712 3.648 -43.968 1.00 78.06 129 ARG A N 1
ATOM 1030 C CA . ARG A 1 129 ? 25.660 2.586 -44.344 1.00 78.06 129 ARG A CA 1
ATOM 1031 C C . ARG A 1 129 ? 25.666 2.269 -45.837 1.00 78.06 129 ARG A C 1
ATOM 1033 O O . ARG A 1 129 ? 26.713 1.890 -46.348 1.00 78.06 129 ARG A O 1
ATOM 1040 N N . ALA A 1 130 ? 24.528 2.388 -46.515 1.00 81.62 130 ALA A N 1
ATOM 1041 C CA . ALA A 1 130 ? 24.431 2.141 -47.951 1.00 81.62 130 ALA A CA 1
ATOM 1042 C C . ALA A 1 130 ? 24.960 3.322 -48.781 1.00 81.62 130 ALA A C 1
ATOM 1044 O O . ALA A 1 130 ? 25.549 3.108 -49.838 1.00 81.62 130 ALA A O 1
ATOM 1045 N N . GLN A 1 131 ? 24.753 4.555 -48.311 1.00 73.06 131 GLN A N 1
ATOM 1046 C CA . GLN A 1 131 ? 25.191 5.781 -48.976 1.00 73.06 131 GLN A CA 1
ATOM 1047 C C . GLN A 1 131 ? 25.755 6.763 -47.938 1.00 73.06 131 GLN A C 1
ATOM 1049 O O . GLN A 1 131 ? 24.988 7.501 -47.314 1.00 73.06 131 GLN A O 1
ATOM 1054 N N . PRO A 1 132 ? 27.086 6.804 -47.744 1.00 68.00 132 PRO A N 1
ATOM 1055 C CA . PRO A 1 132 ? 27.702 7.692 -46.758 1.00 68.00 132 PRO A CA 1
ATOM 1056 C C . PRO A 1 132 ? 27.503 9.176 -47.097 1.00 68.00 132 PRO A C 1
ATOM 1058 O O . PRO A 1 132 ? 27.456 10.006 -46.191 1.00 68.00 132 PRO A O 1
ATOM 1061 N N . ASP A 1 133 ? 27.283 9.508 -48.373 1.00 64.75 133 ASP A N 1
ATOM 1062 C CA . ASP A 1 133 ? 27.018 10.881 -48.817 1.00 64.75 133 ASP A CA 1
ATOM 1063 C C . ASP A 1 133 ? 25.703 11.461 -48.266 1.00 64.75 133 ASP A C 1
ATOM 1065 O O . ASP A 1 133 ? 25.541 12.679 -48.190 1.00 64.75 133 ASP A O 1
ATOM 1069 N N . LEU A 1 134 ? 24.780 10.610 -47.794 1.00 62.44 134 LEU A N 1
ATOM 1070 C CA . LEU A 1 134 ? 23.519 11.044 -47.186 1.00 62.44 134 LEU A CA 1
ATOM 1071 C C . LEU A 1 134 ? 23.727 11.778 -45.849 1.00 62.44 134 LEU A C 1
ATOM 1073 O O . LEU A 1 134 ? 22.871 12.556 -45.430 1.00 62.44 134 LEU A O 1
ATOM 1077 N N . ALA A 1 135 ? 24.870 11.574 -45.186 1.00 60.91 135 ALA A N 1
ATOM 1078 C CA . ALA A 1 135 ? 25.220 12.291 -43.962 1.00 60.91 135 ALA A CA 1
ATOM 1079 C C . ALA A 1 135 ? 25.441 13.796 -44.209 1.00 60.91 135 ALA A C 1
ATOM 1081 O O . ALA A 1 135 ? 25.054 14.618 -43.376 1.00 60.91 135 ALA A O 1
ATOM 1082 N N . TYR A 1 136 ? 25.975 14.168 -45.378 1.00 61.97 136 TYR A N 1
ATOM 1083 C CA . TYR A 1 136 ? 26.254 15.564 -45.739 1.00 61.97 136 TYR A CA 1
ATOM 1084 C C . TYR A 1 136 ? 25.000 16.374 -46.112 1.00 61.97 136 TYR A C 1
ATOM 1086 O O . TYR A 1 136 ? 25.068 17.594 -46.237 1.00 61.97 136 TYR A O 1
ATOM 1094 N N . LEU A 1 137 ? 23.843 15.715 -46.259 1.00 65.38 137 LEU A N 1
ATOM 1095 C CA . LEU A 1 137 ? 22.537 16.368 -46.417 1.00 65.38 137 LEU A CA 1
ATOM 1096 C C . LEU A 1 137 ? 21.941 16.839 -45.082 1.00 65.38 137 LEU A C 1
ATOM 1098 O O . LEU A 1 137 ? 21.128 17.760 -45.079 1.00 65.38 137 LEU A O 1
ATOM 1102 N N . LEU A 1 138 ? 22.328 16.220 -43.959 1.00 63.56 138 LEU A N 1
ATOM 1103 C CA . LEU A 1 138 ? 21.878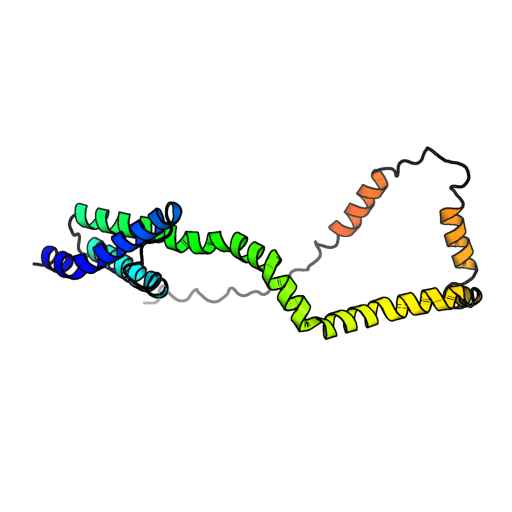 16.620 -42.620 1.00 63.56 138 LEU A CA 1
ATOM 1104 C C . LEU A 1 138 ? 22.906 17.471 -41.870 1.00 63.56 138 LEU A C 1
ATOM 1106 O O . LEU A 1 138 ? 22.512 18.269 -41.025 1.00 63.56 138 LEU A O 1
ATOM 1110 N N . ILE A 1 139 ? 24.198 17.298 -42.157 1.00 63.38 139 ILE A N 1
ATOM 1111 C CA . ILE A 1 139 ? 25.293 17.997 -41.478 1.00 63.38 139 ILE A CA 1
ATOM 1112 C C . ILE A 1 139 ? 26.175 18.658 -42.536 1.00 63.38 139 ILE A C 1
ATOM 1114 O O . ILE A 1 139 ? 26.768 17.987 -43.381 1.00 63.38 139 ILE A O 1
ATOM 1118 N N . ALA A 1 140 ? 26.280 19.987 -42.480 1.00 63.97 140 ALA A N 1
ATOM 1119 C CA . ALA A 1 140 ? 27.171 20.731 -43.361 1.00 63.97 140 ALA A CA 1
ATOM 1120 C C . ALA A 1 140 ? 28.640 20.327 -43.099 1.00 63.97 140 ALA A C 1
ATOM 1122 O O . ALA A 1 140 ? 29.011 20.076 -41.949 1.00 63.97 140 ALA A O 1
ATOM 1123 N N . PRO A 1 141 ? 29.520 20.314 -44.117 1.00 62.19 141 PRO A N 1
ATOM 1124 C CA . PRO A 1 141 ? 30.913 19.887 -43.955 1.00 62.19 141 PRO A CA 1
ATOM 1125 C C . PRO A 1 141 ? 31.680 20.657 -42.861 1.00 62.19 141 PRO A C 1
ATOM 1127 O O . PRO A 1 141 ? 32.596 20.118 -42.243 1.00 62.19 141 PRO A O 1
ATOM 1130 N N . SER A 1 142 ? 31.281 21.902 -42.576 1.00 62.09 142 SER A N 1
ATOM 1131 C CA . SER A 1 142 ? 31.838 22.725 -41.496 1.00 62.09 142 SER A CA 1
ATOM 1132 C C . SER A 1 142 ? 31.495 22.223 -40.087 1.00 62.09 142 SER A C 1
ATOM 1134 O O . SER A 1 142 ? 32.278 22.428 -39.161 1.00 62.09 142 SER A O 1
ATOM 1136 N N . GLU A 1 143 ? 30.361 21.546 -39.899 1.00 63.78 143 GLU A N 1
ATOM 1137 C CA . GLU A 1 143 ? 29.992 20.931 -38.621 1.00 63.78 143 GLU A CA 1
ATOM 1138 C C . GLU A 1 143 ? 30.680 19.582 -38.413 1.00 63.78 143 GLU A C 1
ATOM 1140 O O . GLU A 1 143 ? 31.073 19.277 -37.289 1.00 63.78 143 GLU A O 1
ATOM 1145 N N . VAL A 1 144 ? 30.928 18.819 -39.485 1.00 65.94 144 VAL A N 1
ATOM 1146 C CA . VAL A 1 144 ? 31.749 17.596 -39.415 1.00 65.94 144 VAL A CA 1
ATOM 1147 C C . VAL A 1 144 ? 33.149 17.928 -38.904 1.00 65.94 144 VAL A C 1
ATOM 1149 O O . VAL A 1 144 ? 33.596 17.311 -37.944 1.00 65.94 144 VAL A O 1
ATOM 1152 N N . ALA A 1 145 ? 33.789 18.969 -39.449 1.00 67.62 145 ALA A N 1
ATOM 1153 C CA . ALA A 1 145 ? 35.095 19.433 -38.976 1.00 67.62 145 ALA A CA 1
ATOM 1154 C C . ALA A 1 145 ? 35.069 19.870 -37.499 1.00 67.62 145 ALA A C 1
ATOM 1156 O O . ALA A 1 145 ? 36.038 19.674 -36.766 1.00 67.62 145 ALA A O 1
ATOM 1157 N N . LYS A 1 146 ? 33.944 20.426 -37.028 1.00 66.50 146 LYS A N 1
ATOM 1158 C CA . LYS A 1 146 ? 33.757 20.798 -35.621 1.00 66.50 146 LYS A CA 1
ATOM 1159 C C . LYS A 1 146 ? 33.633 19.565 -34.717 1.00 66.50 146 LYS A C 1
ATOM 1161 O O . LYS A 1 146 ? 34.309 19.517 -33.691 1.00 66.50 146 LYS A O 1
ATOM 1166 N N . TYR A 1 147 ? 32.839 18.561 -35.092 1.00 68.81 147 TYR A N 1
ATOM 1167 C CA . TYR A 1 147 ? 32.748 17.296 -34.350 1.00 68.81 147 TYR A CA 1
ATOM 1168 C C . TYR A 1 147 ? 34.070 16.537 -34.357 1.00 68.81 147 TYR A C 1
ATOM 1170 O O . TYR A 1 147 ? 34.510 16.053 -33.318 1.00 68.81 147 TYR A O 1
ATOM 1178 N N . GLU A 1 148 ? 34.740 16.497 -35.504 1.00 68.50 148 GLU A N 1
ATOM 1179 C CA . GLU A 1 148 ? 36.060 15.901 -35.636 1.00 68.50 148 GLU A CA 1
ATOM 1180 C C . GLU A 1 148 ? 37.059 16.628 -34.735 1.00 68.50 148 GLU A C 1
ATOM 1182 O O . GLU A 1 148 ? 37.729 15.973 -33.953 1.00 68.50 148 GLU A O 1
ATOM 1187 N N . SER A 1 149 ? 37.066 17.966 -34.689 1.00 66.62 149 SER A N 1
ATOM 1188 C CA . SER A 1 149 ? 37.935 18.723 -33.773 1.00 66.62 149 SER A CA 1
ATOM 1189 C C . SER A 1 149 ? 37.641 18.496 -32.278 1.00 66.62 149 SER A C 1
ATOM 1191 O O . SER A 1 149 ? 38.553 18.582 -31.455 1.00 66.62 149 SER A O 1
ATOM 1193 N N . MET A 1 150 ? 36.395 18.162 -31.908 1.00 65.19 150 MET A N 1
ATOM 1194 C CA . MET A 1 150 ? 36.039 17.806 -30.526 1.00 65.19 150 MET A CA 1
ATOM 1195 C C . MET A 1 150 ? 36.606 16.446 -30.099 1.00 65.19 150 MET A C 1
ATOM 1197 O O . MET A 1 150 ? 36.922 16.280 -28.923 1.00 65.19 150 MET A O 1
ATOM 1201 N N . TYR A 1 151 ? 36.764 15.499 -31.029 1.00 62.91 151 TYR A N 1
ATOM 1202 C CA . TYR A 1 151 ? 37.303 14.159 -30.752 1.00 62.91 151 TYR A CA 1
ATOM 1203 C C . TYR A 1 151 ? 38.758 13.964 -31.218 1.00 62.91 151 TYR A C 1
ATOM 1205 O O . TYR A 1 151 ? 39.421 13.029 -30.778 1.00 62.91 151 TYR A O 1
ATOM 1213 N N . ALA A 1 152 ? 39.293 14.859 -32.051 1.00 62.12 152 ALA A N 1
ATOM 1214 C CA . ALA A 1 152 ? 40.668 14.825 -32.556 1.00 62.12 152 ALA A CA 1
ATOM 1215 C C . ALA A 1 152 ? 41.717 15.130 -31.475 1.00 62.12 152 ALA A C 1
ATOM 1217 O O . ALA A 1 152 ? 42.902 14.881 -31.682 1.00 62.12 152 ALA A O 1
ATOM 1218 N N . ASN A 1 153 ? 41.299 15.628 -30.308 1.00 57.16 153 ASN A N 1
ATOM 1219 C CA . ASN A 1 153 ? 42.198 15.927 -29.195 1.00 57.16 153 ASN A CA 1
ATOM 1220 C C . ASN A 1 153 ? 42.639 14.698 -28.375 1.00 57.16 153 ASN A C 1
ATOM 1222 O O . ASN A 1 153 ? 43.282 14.886 -27.350 1.00 57.16 153 ASN A O 1
ATOM 1226 N N . ASP A 1 154 ? 42.357 13.461 -28.804 1.00 56.38 154 ASP A N 1
ATOM 1227 C CA . ASP A 1 154 ? 42.675 12.277 -27.987 1.00 56.38 154 ASP A CA 1
ATOM 1228 C C . ASP A 1 154 ? 43.241 11.068 -28.754 1.00 56.38 154 ASP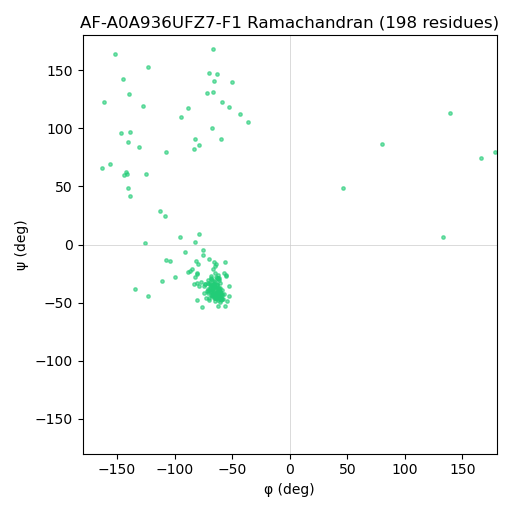 A C 1
ATOM 1230 O O . ASP A 1 154 ? 42.943 9.912 -28.460 1.00 56.38 154 ASP A O 1
ATOM 1234 N N . ALA A 1 155 ? 44.138 11.311 -29.713 1.00 53.72 155 ALA A N 1
ATOM 1235 C CA . ALA A 1 155 ? 44.969 10.237 -30.276 1.00 53.72 155 ALA A CA 1
ATOM 1236 C C . ALA A 1 155 ? 46.322 10.047 -29.554 1.00 53.72 155 ALA A C 1
ATOM 1238 O O . ALA A 1 155 ? 47.038 9.093 -29.851 1.00 53.72 155 ALA A O 1
ATOM 1239 N N . THR A 1 156 ? 46.691 10.913 -28.600 1.00 50.41 156 THR A N 1
ATOM 1240 C CA . THR A 1 156 ? 48.012 10.859 -27.934 1.00 50.41 156 THR A CA 1
ATOM 1241 C C . THR A 1 156 ? 47.985 10.801 -26.408 1.00 50.41 156 THR A C 1
ATOM 1243 O O . THR A 1 156 ? 49.053 10.679 -25.808 1.00 50.41 156 THR A O 1
ATOM 1246 N N . THR A 1 157 ? 46.817 10.777 -25.757 1.00 52.91 157 THR A N 1
ATOM 1247 C CA . THR A 1 157 ? 46.753 10.780 -24.283 1.00 52.91 157 THR A CA 1
ATOM 1248 C C . THR A 1 157 ? 45.944 9.615 -23.720 1.00 52.91 157 THR A C 1
ATOM 1250 O O . THR A 1 157 ? 44.988 9.781 -22.966 1.00 52.91 157 THR A O 1
ATOM 1253 N N . LEU A 1 158 ? 46.397 8.391 -24.005 1.00 49.12 158 LEU A N 1
ATOM 1254 C CA . LEU A 1 158 ? 46.090 7.238 -23.158 1.00 49.12 158 LEU A CA 1
ATOM 1255 C C . LEU A 1 158 ? 46.637 7.504 -21.741 1.00 49.12 158 LEU A C 1
ATOM 1257 O O . LEU A 1 158 ? 47.788 7.191 -21.445 1.00 49.12 158 LEU A O 1
ATOM 1261 N N . GLY A 1 159 ? 45.822 8.092 -20.860 1.00 51.72 159 GLY A N 1
ATOM 1262 C CA . GLY A 1 159 ? 46.045 8.000 -19.413 1.00 51.72 159 GLY A CA 1
ATOM 1263 C C . GLY A 1 159 ? 45.952 9.267 -18.565 1.00 51.72 159 GLY A C 1
ATOM 1264 O O . GLY A 1 159 ? 46.251 9.169 -17.374 1.00 51.72 159 GLY A O 1
ATOM 1265 N N . ARG A 1 160 ? 45.548 10.441 -19.072 1.00 49.28 160 ARG A N 1
ATOM 1266 C CA . ARG A 1 160 ? 45.376 11.600 -18.171 1.00 49.28 160 ARG A CA 1
ATOM 1267 C C . ARG A 1 160 ? 44.413 12.679 -18.661 1.00 49.28 160 ARG A C 1
ATOM 1269 O O . ARG A 1 160 ? 44.826 13.807 -18.870 1.00 49.28 160 ARG A O 1
ATOM 1276 N N . VAL A 1 161 ? 43.123 12.365 -18.698 1.00 48.62 161 VAL A N 1
ATOM 1277 C CA . VAL A 1 161 ? 42.088 13.332 -18.305 1.00 48.62 161 VAL A CA 1
ATOM 1278 C C . VAL A 1 161 ? 41.038 12.546 -17.531 1.00 48.62 161 VAL A C 1
ATOM 1280 O O . VAL A 1 161 ? 40.078 12.011 -18.082 1.00 48.62 161 VAL A O 1
ATOM 1283 N N . ALA A 1 162 ? 41.243 12.430 -16.218 1.00 48.94 162 ALA A N 1
ATOM 1284 C CA . ALA A 1 162 ? 40.089 12.324 -15.344 1.00 48.94 162 ALA A CA 1
ATOM 1285 C C . ALA A 1 162 ? 39.204 13.516 -15.713 1.00 48.94 162 ALA A C 1
ATOM 1287 O O . ALA A 1 162 ? 39.675 14.649 -15.649 1.00 48.94 162 ALA A O 1
ATOM 1288 N N . ARG A 1 163 ? 37.982 13.261 -16.192 1.00 49.94 163 ARG A N 1
ATOM 1289 C CA . ARG A 1 163 ? 36.949 14.294 -16.291 1.00 49.94 163 ARG A CA 1
ATOM 1290 C C . ARG A 1 163 ? 36.999 15.083 -14.990 1.00 49.94 163 ARG A C 1
ATOM 1292 O O . ARG A 1 163 ? 36.731 14.507 -13.935 1.00 49.94 163 ARG A O 1
ATOM 1299 N N . ASP A 1 164 ? 37.413 16.344 -15.051 1.00 49.47 164 ASP A N 1
ATOM 1300 C CA . ASP A 1 164 ? 37.473 17.161 -13.852 1.00 49.47 164 ASP A CA 1
ATOM 1301 C C . ASP A 1 164 ? 36.065 17.207 -13.261 1.00 49.47 164 ASP A C 1
ATOM 1303 O O . ASP A 1 164 ? 35.107 17.609 -13.927 1.00 49.47 164 ASP A O 1
ATOM 1307 N N . ALA A 1 165 ? 35.937 16.777 -12.005 1.00 51.38 165 ALA A N 1
ATOM 1308 C CA . ALA A 1 165 ? 34.674 16.734 -11.270 1.00 51.38 165 ALA A CA 1
ATOM 1309 C C . ALA A 1 165 ? 33.979 18.112 -11.199 1.00 51.38 165 ALA A C 1
ATOM 1311 O O . ALA A 1 165 ? 32.789 18.200 -10.911 1.00 51.38 165 ALA A O 1
ATOM 1312 N N . SER A 1 166 ? 34.697 19.196 -11.513 1.00 51.34 166 SER A N 1
ATOM 1313 C CA . SER A 1 166 ? 34.149 20.543 -11.690 1.00 51.34 166 SER A CA 1
ATOM 1314 C C . SER A 1 166 ? 33.161 20.649 -12.861 1.00 51.34 166 SER A C 1
ATOM 1316 O O . SER A 1 166 ? 32.226 21.445 -12.788 1.00 51.34 166 SER A O 1
ATOM 1318 N N . THR A 1 167 ? 33.307 19.822 -13.902 1.00 52.44 167 THR A N 1
ATOM 1319 C CA . THR A 1 167 ? 32.380 19.783 -15.046 1.00 52.44 167 THR A CA 1
ATOM 1320 C C . THR A 1 167 ? 31.062 19.096 -14.673 1.00 52.44 167 THR A C 1
ATOM 1322 O O . THR A 1 167 ? 29.998 19.558 -15.085 1.00 52.44 167 THR A O 1
ATOM 1325 N N . ASP A 1 168 ? 31.103 18.063 -13.820 1.00 53.81 168 ASP A N 1
ATOM 1326 C CA . ASP A 1 168 ? 29.892 17.407 -13.297 1.00 53.81 168 ASP A CA 1
ATOM 1327 C C . ASP A 1 168 ? 29.092 18.352 -12.382 1.00 53.81 168 ASP A C 1
ATOM 1329 O O . ASP A 1 168 ? 27.869 18.444 -12.497 1.00 53.81 168 ASP A O 1
ATOM 1333 N N . VAL A 1 169 ? 29.764 19.135 -11.529 1.00 59.00 169 VAL A N 1
ATOM 1334 C CA . VAL A 1 169 ? 29.101 20.117 -10.645 1.00 59.00 169 VAL A CA 1
ATOM 1335 C C . VAL A 1 169 ? 28.486 21.280 -11.438 1.00 59.00 169 VAL A C 1
ATOM 1337 O O . VAL A 1 169 ? 27.401 21.755 -11.094 1.00 59.00 169 VAL A O 1
ATOM 1340 N N . ALA A 1 170 ? 29.115 21.707 -12.537 1.00 58.88 170 ALA A N 1
ATOM 1341 C CA . ALA A 1 170 ? 28.556 22.732 -13.419 1.00 58.88 170 ALA A CA 1
ATOM 1342 C C . ALA A 1 170 ? 2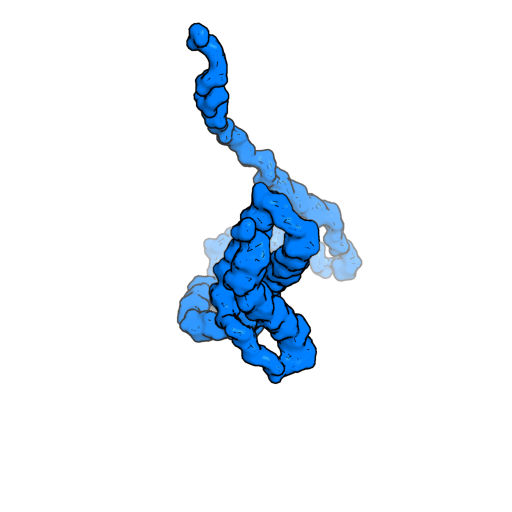7.256 22.272 -14.111 1.00 58.88 170 ALA A C 1
ATOM 1344 O O . ALA A 1 170 ? 26.344 23.080 -14.307 1.00 58.88 170 ALA A O 1
ATOM 1345 N N . MET A 1 171 ? 27.118 20.974 -14.413 1.00 57.44 171 MET A N 1
ATOM 1346 C CA . MET A 1 171 ? 25.888 20.417 -14.990 1.00 57.44 171 MET A CA 1
ATOM 1347 C C . MET A 1 171 ? 24.722 20.391 -13.982 1.00 57.44 171 MET A C 1
ATOM 1349 O O . MET A 1 171 ? 23.579 20.655 -14.358 1.00 57.44 171 MET A O 1
ATOM 1353 N N . PHE A 1 172 ? 25.008 20.167 -12.691 1.00 55.09 172 PHE A N 1
ATOM 1354 C CA . PHE A 1 172 ? 24.008 20.195 -11.610 1.00 55.09 172 PHE A CA 1
ATOM 1355 C C . PHE A 1 172 ? 23.428 21.595 -11.345 1.00 55.09 172 PHE A C 1
ATOM 1357 O O . PHE A 1 172 ? 22.261 21.719 -10.957 1.00 55.09 172 PHE A O 1
ATOM 1364 N N . GLY A 1 173 ? 24.203 22.661 -11.571 1.00 56.06 173 GLY A N 1
ATOM 1365 C CA . GLY A 1 173 ? 23.733 24.043 -11.408 1.00 56.06 173 GLY A CA 1
ATOM 1366 C C . GLY A 1 173 ? 22.691 24.457 -12.454 1.00 56.06 173 GLY A C 1
ATOM 1367 O O . GLY A 1 173 ? 21.727 25.156 -12.141 1.00 56.06 173 GLY A O 1
ATOM 1368 N N . PHE A 1 174 ? 22.830 23.974 -13.691 1.00 61.06 174 PHE A N 1
ATOM 1369 C CA . PHE A 1 174 ? 21.941 24.358 -14.790 1.00 61.06 174 PHE A CA 1
ATOM 1370 C C . PHE A 1 174 ? 20.548 23.711 -14.684 1.00 61.06 174 PHE A C 1
ATOM 1372 O O . PHE A 1 174 ? 19.539 24.343 -15.000 1.00 61.06 174 PHE A O 1
ATOM 1379 N N . THR A 1 175 ? 20.460 22.478 -14.173 1.00 56.00 175 THR A N 1
ATOM 1380 C CA . THR A 1 175 ? 19.178 21.771 -14.001 1.00 56.00 175 THR A CA 1
ATOM 1381 C C . THR A 1 175 ? 18.462 22.109 -12.694 1.00 56.00 175 THR A C 1
ATOM 1383 O O . THR A 1 175 ? 17.254 21.920 -12.601 1.00 56.00 175 THR A O 1
ATOM 1386 N N . SER A 1 176 ? 19.171 22.606 -11.675 1.00 54.12 176 SER A N 1
ATOM 1387 C CA . SER A 1 176 ? 18.558 22.994 -10.394 1.00 54.12 176 SER A CA 1
ATOM 1388 C C . SER A 1 176 ? 18.034 24.435 -10.379 1.00 54.12 176 SER A C 1
ATOM 1390 O O . SER A 1 176 ? 17.114 24.740 -9.621 1.00 54.12 176 SER A O 1
ATOM 1392 N N . SER A 1 177 ? 18.548 25.318 -11.241 1.00 53.66 177 SER A N 1
ATOM 1393 C CA . SER A 1 177 ? 18.140 26.732 -11.267 1.00 53.66 177 SER A CA 1
ATOM 1394 C C . SER A 1 177 ? 16.803 26.990 -11.990 1.00 53.66 177 SER A C 1
ATOM 1396 O O . SER A 1 177 ? 16.151 28.006 -11.759 1.00 53.66 177 SER A O 1
ATOM 1398 N N . THR A 1 178 ? 16.313 26.051 -12.805 1.00 50.25 178 THR A N 1
ATOM 1399 C CA . THR A 1 178 ? 15.057 26.207 -13.568 1.00 50.25 178 THR A CA 1
ATOM 1400 C C . THR A 1 178 ? 13.776 25.905 -12.776 1.00 50.25 178 THR A C 1
ATOM 1402 O O . THR A 1 178 ? 12.682 26.044 -13.318 1.00 50.25 178 THR A O 1
ATOM 1405 N N . MET A 1 179 ? 13.866 25.572 -11.482 1.00 47.66 179 MET A N 1
ATOM 1406 C CA . MET A 1 179 ? 12.710 25.205 -10.646 1.00 47.66 179 MET A CA 1
ATOM 1407 C C . MET A 1 179 ? 12.393 26.225 -9.536 1.00 47.66 179 MET A C 1
ATOM 1409 O O . MET A 1 179 ? 11.840 25.873 -8.499 1.00 47.66 179 MET A O 1
ATOM 1413 N N . SER A 1 180 ? 12.719 27.506 -9.747 1.00 51.34 180 SER A N 1
ATOM 1414 C CA . SER A 1 180 ? 12.278 28.609 -8.876 1.00 51.34 180 SER A CA 1
ATOM 1415 C C . SER A 1 180 ? 11.899 29.866 -9.670 1.00 51.34 180 SER A C 1
ATOM 1417 O O . SER A 1 180 ? 12.316 30.977 -9.354 1.00 51.34 180 SER A O 1
ATOM 1419 N N . ALA A 1 181 ? 11.086 29.698 -10.712 1.00 46.88 181 ALA A N 1
ATOM 1420 C CA . ALA A 1 181 ? 10.388 30.807 -11.359 1.00 46.88 181 ALA A CA 1
ATOM 1421 C C . ALA A 1 181 ? 8.975 30.376 -11.781 1.00 46.88 181 ALA A C 1
ATOM 1423 O O . ALA A 1 181 ? 8.632 30.360 -12.957 1.00 46.88 181 ALA A O 1
ATOM 1424 N N . SER A 1 182 ? 8.137 30.008 -10.807 1.00 41.06 182 SER A N 1
ATOM 1425 C CA . SER A 1 182 ? 6.693 30.216 -10.953 1.00 41.06 182 SER A CA 1
ATOM 1426 C C . SER A 1 182 ? 6.362 31.550 -10.289 1.00 41.06 182 SER A C 1
ATOM 1428 O O . SER A 1 182 ? 6.468 31.643 -9.065 1.00 41.06 182 SER A O 1
ATOM 1430 N N . PRO A 1 183 ? 6.015 32.604 -11.049 1.00 43.56 183 PRO A N 1
ATOM 1431 C CA . PRO A 1 183 ? 5.508 33.822 -10.451 1.00 43.56 183 PRO A CA 1
ATOM 1432 C C . PRO A 1 183 ? 4.154 33.518 -9.811 1.00 43.56 183 PRO A C 1
ATOM 1434 O O . PRO A 1 183 ? 3.279 32.898 -10.416 1.00 43.56 183 PRO A O 1
ATOM 1437 N N . SER A 1 184 ? 4.013 33.956 -8.565 1.00 46.06 184 SER A N 1
ATOM 1438 C CA . SER A 1 184 ? 2.772 34.043 -7.812 1.00 46.06 184 SER A CA 1
ATOM 1439 C C . SER A 1 184 ? 1.584 34.446 -8.691 1.00 46.06 184 SER A C 1
ATOM 1441 O O . SER A 1 184 ? 1.401 35.623 -8.998 1.00 46.06 184 SER A O 1
ATOM 1443 N N . VAL A 1 185 ? 0.712 33.491 -9.016 1.00 45.28 185 VAL A N 1
ATOM 1444 C CA . VAL A 1 185 ? -0.694 33.798 -9.295 1.00 45.28 185 VAL A CA 1
ATOM 1445 C C . VAL A 1 185 ? -1.359 33.977 -7.935 1.00 45.28 185 VAL A C 1
ATOM 1447 O O . VAL A 1 185 ? -1.866 33.040 -7.322 1.00 45.28 185 VAL A O 1
ATOM 1450 N N . ALA A 1 186 ? -1.262 35.200 -7.422 1.00 41.16 186 ALA A N 1
ATOM 1451 C CA . ALA A 1 186 ? -1.996 35.654 -6.257 1.00 41.16 186 ALA A CA 1
ATOM 1452 C C . ALA A 1 186 ? -3.491 35.724 -6.610 1.00 41.16 186 ALA A C 1
ATOM 1454 O O . ALA A 1 186 ? -3.949 36.673 -7.241 1.00 41.16 186 ALA A O 1
ATOM 1455 N N . LEU A 1 187 ? -4.255 34.708 -6.206 1.00 41.12 187 LEU A N 1
ATOM 1456 C CA . LEU A 1 187 ? -5.710 34.790 -6.089 1.00 41.12 187 LEU A CA 1
ATOM 1457 C C . LEU A 1 187 ? -6.047 35.299 -4.674 1.00 41.12 187 LEU A C 1
ATOM 1459 O O . LEU A 1 187 ? -5.751 34.592 -3.708 1.00 41.12 187 LEU A O 1
ATOM 1463 N N . PRO A 1 188 ? -6.688 36.467 -4.491 1.00 41.50 188 PRO A N 1
ATOM 1464 C CA . PRO A 1 188 ? -7.220 36.848 -3.191 1.00 41.50 188 PRO A CA 1
ATOM 1465 C C . PRO A 1 188 ? -8.589 36.180 -2.994 1.00 41.50 188 PRO A C 1
ATOM 1467 O O . PRO A 1 188 ? -9.629 36.727 -3.349 1.00 41.50 188 PRO A O 1
ATOM 1470 N N . VAL A 1 189 ? -8.600 34.980 -2.408 1.00 46.84 189 VAL A N 1
ATOM 1471 C CA . VAL A 1 189 ? -9.809 34.360 -1.835 1.00 46.84 189 VAL A CA 1
ATOM 1472 C C . VAL A 1 189 ? -9.682 34.413 -0.318 1.00 46.84 189 VAL A C 1
ATOM 1474 O O . VAL A 1 189 ? -9.292 33.443 0.320 1.00 46.84 189 VAL A O 1
ATOM 1477 N N . ALA A 1 190 ? -9.972 35.579 0.260 1.00 41.38 190 ALA A N 1
ATOM 1478 C CA . ALA A 1 190 ? -10.191 35.732 1.698 1.00 41.38 190 ALA A CA 1
ATOM 1479 C C . ALA A 1 190 ? -10.908 37.058 2.008 1.00 41.38 190 ALA A C 1
ATOM 1481 O O . ALA A 1 190 ? -10.352 37.946 2.642 1.00 41.38 190 ALA A O 1
ATOM 1482 N N . LEU A 1 191 ? -12.164 37.202 1.576 1.00 44.03 191 LEU A N 1
ATOM 1483 C CA . LEU A 1 191 ? -13.084 38.138 2.233 1.00 44.03 191 LEU A CA 1
ATOM 1484 C C . LEU A 1 191 ? -14.515 37.588 2.251 1.00 44.03 191 LEU A C 1
ATOM 1486 O O . LEU A 1 191 ? -15.451 38.166 1.711 1.00 44.03 191 LEU A O 1
ATOM 1490 N N . ARG A 1 192 ? -14.686 36.425 2.880 1.00 46.47 192 ARG A N 1
ATOM 1491 C CA . ARG A 1 192 ? -15.983 35.940 3.363 1.00 46.47 192 ARG A CA 1
ATOM 1492 C C . ARG A 1 192 ? -15.744 35.148 4.638 1.00 46.47 192 ARG A C 1
ATOM 1494 O O . ARG A 1 192 ? -15.379 33.986 4.551 1.00 46.47 192 ARG A O 1
ATOM 1501 N N . LEU A 1 193 ? -15.908 35.815 5.782 1.00 42.59 193 LEU A N 1
ATOM 1502 C CA . LEU A 1 193 ? -16.469 35.309 7.048 1.00 42.59 193 LEU A CA 1
ATOM 1503 C C . LEU A 1 193 ? -16.145 36.306 8.175 1.00 42.59 193 LEU A C 1
ATOM 1505 O O . LEU A 1 193 ? -15.296 36.076 9.025 1.00 42.59 193 LEU A O 1
ATOM 1509 N N . ALA A 1 194 ? -16.850 37.435 8.172 1.00 42.00 194 ALA A N 1
ATOM 1510 C CA . ALA A 1 194 ? -17.009 38.291 9.346 1.00 42.00 194 ALA A CA 1
ATOM 1511 C C . ALA A 1 194 ? -18.446 38.832 9.358 1.00 42.00 194 ALA A C 1
ATOM 1513 O O . ALA A 1 194 ? -18.700 40.024 9.239 1.00 42.00 194 ALA A O 1
ATOM 1514 N N . CYS A 1 195 ? -19.410 37.915 9.433 1.00 42.56 195 CYS A N 1
ATOM 1515 C CA . CYS A 1 195 ? -20.798 38.224 9.747 1.00 42.56 195 CYS A CA 1
ATOM 1516 C C . CYS A 1 195 ? -21.235 37.263 10.852 1.00 42.56 195 CYS A C 1
ATOM 1518 O O . CYS A 1 195 ? -21.710 36.175 10.554 1.00 42.56 195 CYS A O 1
ATOM 1520 N N . CYS A 1 196 ? -20.934 37.616 12.108 1.00 42.44 196 CYS A N 1
ATOM 1521 C CA . CYS A 1 196 ? -21.773 37.345 13.284 1.00 42.44 196 CYS A CA 1
ATOM 1522 C C . CYS A 1 196 ? -21.088 37.848 14.568 1.00 42.44 196 CYS A C 1
ATOM 1524 O O . CYS A 1 196 ? -20.523 37.062 15.325 1.00 42.44 196 CYS A O 1
ATOM 1526 N N . ARG A 1 197 ? -21.160 39.157 14.853 1.00 39.19 197 ARG A N 1
ATOM 1527 C CA . ARG A 1 197 ? -21.312 39.628 16.241 1.00 39.19 197 ARG A CA 1
ATOM 1528 C C . ARG A 1 197 ? -21.820 41.074 16.290 1.00 39.19 197 ARG A C 1
ATOM 1530 O O . ARG A 1 197 ? -21.152 41.973 15.803 1.00 39.19 197 ARG A O 1
ATOM 1537 N N . SER A 1 198 ? -22.960 41.248 16.963 1.00 34.53 198 SER A N 1
ATOM 1538 C CA . SER A 1 198 ? -23.426 42.478 17.622 1.00 34.53 198 SER A CA 1
ATOM 1539 C C . SER A 1 198 ? -24.068 43.588 16.770 1.00 34.53 198 SER A C 1
ATOM 1541 O O . SER A 1 198 ? -23.438 44.600 16.472 1.00 34.53 198 SER A O 1
ATOM 1543 N N . SER A 1 199 ? -25.382 43.484 16.533 1.00 43.16 199 SER A N 1
ATOM 1544 C CA . SER A 1 199 ? -26.271 44.647 16.660 1.00 43.16 199 SER A CA 1
ATOM 1545 C C . SER A 1 199 ? -27.606 44.250 17.313 1.00 43.16 199 SER A C 1
ATOM 1547 O O . SER A 1 199 ? -28.263 43.313 16.862 1.00 43.16 199 SER A O 1
ATOM 1549 N N . ARG A 1 200 ? -27.964 45.039 18.338 1.00 41.56 200 ARG A N 1
ATOM 1550 C CA . ARG A 1 200 ? -29.118 44.990 19.260 1.00 41.56 200 ARG A CA 1
ATOM 1551 C C . ARG A 1 200 ? -29.023 44.040 20.447 1.00 41.56 200 ARG A C 1
ATOM 1553 O O . ARG A 1 200 ? -28.913 42.816 20.244 1.00 41.56 200 ARG A O 1
#

Sequence (200 aa):
MKQEHFETLHAASWQAFEQYLASDARQRKTRKPEPPFAAAEFPQRYRAICQQLALARDRDYSLSLVNHLHRLVQSGHDVLYRAQAGFGARALRYATSGFAQDVRRNKGWILAAAFLMFGPAIAMMLAVRAQPDLAYLLIAPSEVAKYESMYANDATTLGRVARDASTDVAMFGFTSSTMSASPSVALPVALRLACCRSSR

Foldseek 3Di:
DPDVVLCVVCVVLLVLLVQQLVQVVCCVPDPDDDRSDDPVCLVVSLVVLVVVLVVCVVVVHDPVVNVSSVVSNVSSVCVVVVVVVCPVVVVVCCVVPVVVVVCVVPVVVVVVVVCVVCVVVVVVVVVCVVPVVVVCVVDPPVVVVVVCVVVVVPPPDPPDDPPPCVVVVVVVVVVVVVPPDDPDPDDPPPDPDDPDDDDD

Solvent-accessible surface area (backbone atoms only — not comparable to full-atom values): 12368 Å² total; per-residue (Å²): 142,60,63,70,63,51,47,65,73,42,46,66,60,52,52,48,48,50,52,34,54,53,42,59,65,42,49,76,79,42,98,74,72,85,62,81,61,62,80,84,51,48,68,60,55,51,51,53,50,53,51,50,44,52,53,37,60,78,66,69,51,59,68,68,59,50,52,50,48,49,53,54,51,54,58,48,48,55,57,62,55,47,62,61,70,42,50,63,61,52,48,52,50,31,62,75,51,47,46,60,51,52,51,64,73,45,43,68,61,54,49,49,53,48,45,66,61,47,42,59,54,51,51,49,56,51,48,41,72,76,38,64,71,60,52,57,78,79,41,54,73,72,53,52,54,51,54,47,59,71,61,64,78,62,86,84,60,94,83,79,74,74,78,57,67,68,60,60,54,56,55,55,53,64,70,60,64,74,78,77,77,78,78,83,83,81,73,91,85,82,90,84,86,89,85,86,83,90,83,136

Mean predicted aligned error: 18.51 Å

pLDDT: mean 73.31, std 17.61, range [34.53, 95.06]

Radius of gyration: 35.34 Å; Cα contacts (8 Å, |Δi|>4): 48; chains: 1; bounding box: 80×68×83 Å